Protein AF-A0A7W0FF12-F1 (afdb_monomer)

Mean predicted aligned error: 11.41 Å

Nearest PDB structures (foldseek)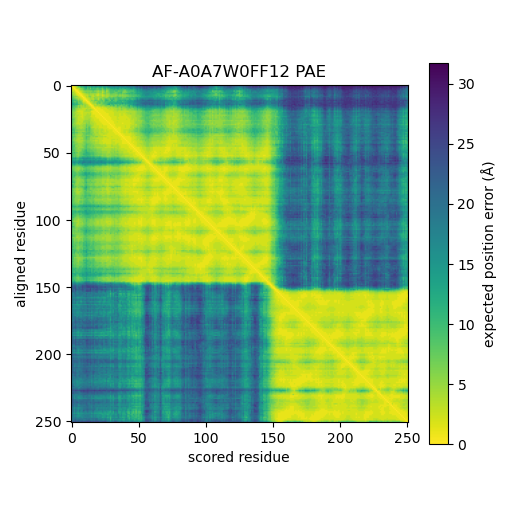:
  3h6j-assembly1_A  TM=3.802E-01  e=8.372E-07  Pseudomonas aeruginosa
  2w38-assembly1_A  TM=3.914E-01  e=4.439E-06  Pseudomonas aeruginosa PAO1
  8kec-assembly1_A  TM=3.614E-01  e=5.100E-04  unclassified Caudoviricetes
  5ta0-assembly2_B  TM=1.769E-01  e=2.799E-01  Bacteroides uniformis
  5ta0-assembly3_A  TM=1.705E-01  e=3.107E-01  Bacteroides uniformis

Structure (mmCIF, N/CA/C/O backbone):
data_AF-A0A7W0FF12-F1
#
_entry.id   AF-A0A7W0FF12-F1
#
loop_
_atom_site.group_PDB
_atom_site.id
_atom_site.type_symbol
_atom_site.label_atom_id
_atom_site.label_alt_id
_atom_site.label_comp_id
_atom_site.label_asym_id
_atom_site.label_entity_id
_atom_site.label_seq_id
_atom_site.pdbx_PDB_ins_code
_atom_site.Cartn_x
_atom_site.Cartn_y
_atom_site.Cartn_z
_atom_site.occupancy
_atom_site.B_iso_or_equiv
_atom_site.auth_seq_id
_atom_site.auth_comp_id
_atom_site.auth_asym_id
_atom_site.auth_atom_id
_atom_site.pdbx_PDB_model_num
ATOM 1 N N . MET A 1 1 ? -26.002 4.339 35.895 1.00 50.22 1 MET A N 1
ATOM 2 C CA . MET A 1 1 ? -25.110 3.369 36.565 1.00 50.22 1 MET A CA 1
ATOM 3 C C . MET A 1 1 ? -24.216 2.755 35.507 1.00 50.22 1 MET A C 1
ATOM 5 O O . MET A 1 1 ? -24.736 2.121 34.600 1.00 50.22 1 MET A O 1
ATOM 9 N N . THR A 1 2 ? -22.909 3.000 35.563 1.00 56.25 2 THR A N 1
ATOM 10 C CA . THR A 1 2 ? -21.948 2.338 34.671 1.00 56.25 2 THR A CA 1
ATOM 11 C C . THR A 1 2 ? -21.834 0.883 35.107 1.00 56.25 2 THR A C 1
ATOM 13 O O . THR A 1 2 ? -21.575 0.627 36.282 1.00 56.25 2 THR A O 1
ATOM 16 N N . TYR A 1 3 ? -22.069 -0.065 34.201 1.00 64.19 3 TYR A N 1
ATOM 17 C CA . TYR A 1 3 ? -21.855 -1.479 34.501 1.00 64.19 3 TYR A CA 1
ATOM 18 C C . TYR A 1 3 ? -20.372 -1.690 34.868 1.00 64.19 3 TYR A C 1
ATOM 20 O O . TYR A 1 3 ? -19.506 -1.187 34.144 1.00 64.19 3 TYR A O 1
ATOM 28 N N . PRO A 1 4 ? -20.051 -2.357 35.990 1.00 75.44 4 PRO A N 1
ATOM 29 C CA . PRO A 1 4 ? -18.667 -2.537 36.407 1.00 75.44 4 PRO A CA 1
ATOM 30 C C . PRO A 1 4 ? -17.906 -3.407 35.400 1.00 75.44 4 PRO A C 1
ATOM 32 O O . PRO A 1 4 ? -18.451 -4.353 34.832 1.00 75.44 4 PRO A O 1
ATOM 35 N N . LEU A 1 5 ? -16.626 -3.096 35.183 1.00 79.06 5 LEU A N 1
ATOM 36 C CA . LEU A 1 5 ? -15.755 -3.960 34.389 1.00 79.06 5 LEU A CA 1
ATOM 37 C C . LEU A 1 5 ? -15.647 -5.337 35.054 1.00 79.06 5 LEU A C 1
ATOM 39 O O . LEU A 1 5 ? -15.570 -5.436 36.278 1.00 79.06 5 LEU A O 1
ATOM 43 N N . SER A 1 6 ? -15.605 -6.391 34.236 1.00 78.69 6 SER A N 1
ATOM 44 C CA . SER A 1 6 ? -15.375 -7.752 34.726 1.00 78.69 6 SER A CA 1
ATOM 45 C C . SER A 1 6 ? -14.057 -7.823 35.509 1.00 78.69 6 SER A C 1
ATOM 47 O O . SER A 1 6 ? -12.993 -7.413 35.027 1.00 78.69 6 SER A O 1
ATOM 49 N N . SER A 1 7 ? -14.128 -8.369 36.720 1.00 81.94 7 SER A N 1
ATOM 50 C CA . SER A 1 7 ? -12.995 -8.670 37.593 1.00 81.94 7 SER A CA 1
ATOM 51 C C . SER A 1 7 ? -12.937 -10.172 37.877 1.00 81.94 7 SER A C 1
ATOM 53 O O . SER A 1 7 ? -13.844 -10.924 37.521 1.00 81.94 7 SER A O 1
ATOM 55 N N . GLN A 1 8 ? -11.815 -10.635 38.428 1.00 84.38 8 GLN A N 1
ATOM 56 C CA . GLN A 1 8 ? -11.687 -12.030 38.834 1.00 84.38 8 GLN A CA 1
ATOM 57 C C . GLN A 1 8 ? -12.647 -12.309 39.996 1.00 84.38 8 GLN A C 1
ATOM 59 O O . GLN A 1 8 ? -12.678 -11.552 40.967 1.00 84.38 8 GLN A O 1
ATOM 64 N N . VAL A 1 9 ? -13.419 -13.389 39.889 1.00 85.81 9 VAL A N 1
ATOM 65 C CA . VAL A 1 9 ? -14.332 -13.844 40.949 1.00 85.81 9 VAL A CA 1
ATOM 66 C C . VAL A 1 9 ? -13.524 -14.645 41.967 1.00 85.81 9 VAL A C 1
ATOM 68 O O . VAL A 1 9 ? -12.687 -15.467 41.579 1.00 85.81 9 VAL A O 1
ATOM 71 N N . THR A 1 10 ? -13.749 -14.398 43.257 1.00 84.56 10 THR A N 1
ATOM 72 C CA . THR A 1 10 ? -13.085 -15.107 44.362 1.00 84.56 10 THR A CA 1
ATOM 73 C C . THR A 1 10 ? -13.933 -16.266 44.883 1.00 84.56 10 THR A C 1
ATOM 75 O O . THR A 1 10 ? -15.157 -16.288 44.737 1.00 84.56 10 THR A O 1
ATOM 78 N N . ALA A 1 11 ? -13.280 -17.253 45.505 1.00 76.44 11 ALA A N 1
ATOM 79 C CA . ALA A 1 11 ? -13.967 -18.383 46.124 1.00 76.44 11 ALA A CA 1
ATOM 80 C C . ALA A 1 11 ? -14.958 -17.907 47.206 1.00 76.44 11 ALA A C 1
ATOM 82 O O . ALA A 1 11 ? -14.645 -17.015 47.993 1.00 76.44 11 ALA A O 1
ATOM 83 N N . GLY A 1 12 ? -16.155 -18.502 47.234 1.00 75.31 12 GLY A N 1
ATOM 84 C CA . GLY A 1 12 ? -17.236 -18.133 48.159 1.00 75.31 12 GLY A CA 1
ATOM 85 C C . GLY A 1 12 ? -18.249 -17.124 47.604 1.00 75.31 12 GLY A C 1
ATOM 86 O O . GLY A 1 12 ? -19.271 -16.880 48.240 1.00 75.31 12 GLY A O 1
ATOM 87 N N . GLN A 1 13 ? -18.015 -16.566 46.413 1.00 78.06 13 GLN A N 1
ATOM 88 C CA . GLN A 1 13 ? -19.043 -15.831 45.674 1.00 78.06 13 GLN A CA 1
ATOM 89 C C . GLN A 1 13 ? -20.061 -16.812 45.050 1.00 78.06 13 GLN A C 1
ATOM 91 O O . GLN A 1 13 ? -19.703 -17.952 44.758 1.00 78.06 13 GLN A O 1
ATOM 96 N N . PRO A 1 14 ? -21.329 -16.403 44.832 1.00 74.81 14 PRO A N 1
ATOM 97 C CA . PRO A 1 14 ? -22.375 -17.290 44.302 1.00 74.81 14 PRO A CA 1
ATOM 98 C C . PRO A 1 14 ? -22.078 -17.803 42.884 1.00 74.81 14 PRO A C 1
ATOM 100 O O . PRO A 1 14 ? -22.621 -18.821 42.460 1.00 74.81 14 PRO A O 1
ATOM 103 N N . THR A 1 15 ? -21.205 -17.115 42.151 1.00 76.88 15 THR A N 1
ATOM 104 C CA . THR A 1 15 ? -20.693 -17.550 40.852 1.00 76.88 15 THR A CA 1
ATOM 105 C C . THR A 1 15 ? -19.578 -18.577 41.046 1.00 76.88 15 THR A C 1
ATOM 107 O O . THR A 1 15 ? -18.643 -18.330 41.806 1.00 76.88 15 THR A O 1
ATOM 110 N N . ALA A 1 16 ? -19.617 -19.689 40.304 1.00 84.00 16 ALA A N 1
ATOM 111 C CA . ALA A 1 16 ? -18.524 -20.661 40.264 1.00 84.00 16 ALA A CA 1
ATOM 112 C C . ALA A 1 16 ? -17.231 -19.993 39.756 1.00 84.00 16 ALA A C 1
ATOM 114 O O . ALA A 1 16 ? -17.041 -19.805 38.552 1.00 84.00 16 ALA A O 1
ATOM 115 N N . ALA A 1 17 ? -16.371 -19.595 40.696 1.00 82.56 17 ALA A N 1
ATOM 116 C CA . ALA A 1 17 ? -15.237 -18.709 40.451 1.00 82.56 17 ALA A CA 1
ATOM 117 C C . ALA A 1 17 ? -14.273 -19.254 39.389 1.00 82.56 17 ALA A C 1
ATOM 119 O O . ALA A 1 17 ? -13.882 -18.522 38.483 1.00 82.56 17 ALA A O 1
ATOM 120 N N . GLU A 1 18 ? -13.934 -20.543 39.456 1.00 83.38 18 GLU A N 1
ATOM 121 C CA . GLU A 1 18 ? -13.038 -21.185 38.487 1.00 83.38 18 GLU A CA 1
ATOM 122 C C . GLU A 1 18 ? -13.636 -21.209 37.081 1.00 83.38 18 GLU A C 1
ATOM 124 O O . GLU A 1 18 ? -12.993 -20.756 36.139 1.00 83.38 18 GLU A O 1
ATOM 129 N N . HIS A 1 19 ? -14.891 -21.645 36.938 1.00 85.31 19 HIS A N 1
ATOM 130 C CA . HIS A 1 19 ? -15.558 -21.696 35.635 1.00 85.31 19 HIS A CA 1
ATOM 131 C C . HIS A 1 19 ? -15.652 -20.308 34.994 1.00 85.31 19 HIS A C 1
ATOM 133 O O . HIS A 1 19 ? -15.346 -20.149 33.815 1.00 85.31 19 HIS A O 1
ATOM 139 N N . TYR A 1 20 ? -16.026 -19.287 35.771 1.00 88.88 20 TYR A N 1
ATOM 140 C CA . TYR A 1 20 ? -16.105 -17.916 35.269 1.00 88.88 20 TYR A CA 1
ATOM 141 C C . TYR A 1 20 ? -14.737 -17.380 34.832 1.00 88.88 20 TYR A C 1
ATOM 143 O O . TYR A 1 20 ? -14.604 -16.802 33.751 1.00 88.88 20 TYR A O 1
ATOM 151 N N . ASN A 1 21 ? -13.709 -17.575 35.660 1.00 88.44 21 ASN A N 1
ATOM 152 C CA . ASN A 1 21 ? -12.372 -17.070 35.369 1.00 88.44 21 ASN A CA 1
ATOM 153 C C . ASN A 1 21 ? -11.731 -17.804 34.179 1.00 88.44 21 ASN A C 1
ATOM 155 O O . ASN A 1 21 ? -11.063 -17.153 33.377 1.00 88.44 21 ASN A O 1
ATOM 159 N N . ASN A 1 22 ? -11.979 -19.108 34.017 1.00 89.00 22 ASN A N 1
ATOM 160 C CA . ASN A 1 22 ? -11.526 -19.877 32.856 1.00 89.00 22 ASN A CA 1
ATOM 161 C C . ASN A 1 22 ? -12.208 -19.388 31.574 1.00 89.00 22 ASN A C 1
ATOM 163 O O . ASN A 1 22 ? -11.514 -19.011 30.638 1.00 89.00 22 ASN A O 1
ATOM 167 N N . LEU A 1 23 ? -13.538 -19.232 31.574 1.00 89.50 23 LEU A N 1
ATOM 168 C CA . LEU A 1 23 ? -14.268 -18.676 30.424 1.00 89.50 23 LEU A CA 1
ATOM 169 C C . LEU A 1 23 ? -13.760 -17.283 30.025 1.00 89.50 23 LEU A C 1
ATOM 171 O O . LEU A 1 23 ? -13.645 -16.970 28.840 1.00 89.50 23 LEU A O 1
ATOM 175 N N . ARG A 1 24 ? -13.426 -16.434 31.005 1.00 89.50 24 ARG A N 1
ATOM 176 C CA . ARG A 1 24 ? -12.841 -15.115 30.739 1.00 89.50 24 ARG A CA 1
ATOM 177 C C . ARG A 1 24 ? -11.464 -15.220 30.077 1.00 89.50 24 ARG A C 1
ATOM 179 O O . ARG A 1 24 ? -11.181 -14.446 29.166 1.00 89.50 24 ARG A O 1
ATOM 186 N N . LYS A 1 25 ? -10.609 -16.135 30.539 1.00 88.50 25 LYS A N 1
ATOM 187 C CA . LYS A 1 25 ? -9.279 -16.371 29.954 1.00 88.50 25 LYS A CA 1
ATOM 188 C C . LYS A 1 25 ? -9.393 -16.936 28.542 1.00 88.50 25 LYS A C 1
ATOM 190 O O . LYS A 1 25 ? -8.756 -16.410 27.633 1.00 88.50 25 LYS A O 1
ATOM 195 N N . ASP A 1 26 ? -10.275 -17.908 28.343 1.00 91.12 26 ASP A N 1
ATOM 196 C CA . ASP A 1 26 ? -10.533 -18.518 27.041 1.00 91.12 26 ASP A CA 1
ATOM 197 C C . ASP A 1 26 ? -11.033 -17.482 26.031 1.00 91.12 26 ASP A C 1
ATOM 199 O O . ASP A 1 26 ? -10.576 -17.462 24.893 1.00 91.12 26 ASP A O 1
ATOM 203 N N . ALA A 1 27 ? -11.899 -16.552 26.446 1.00 90.56 27 ALA A N 1
ATOM 204 C CA . ALA A 1 27 ? -12.362 -15.468 25.580 1.00 90.56 27 ALA A CA 1
ATOM 205 C C . ALA A 1 27 ? -11.233 -14.512 25.146 1.00 90.56 27 ALA A C 1
ATOM 207 O O . ALA A 1 27 ? -11.269 -13.973 24.040 1.00 90.56 27 ALA A O 1
ATOM 208 N N . LEU A 1 28 ? -10.228 -14.289 25.999 1.00 91.12 28 LEU A N 1
ATOM 209 C CA . LEU A 1 28 ? -9.093 -13.413 25.694 1.00 91.12 28 LEU A CA 1
ATOM 210 C C . LEU A 1 28 ? -8.007 -14.107 24.868 1.00 91.12 28 LEU A C 1
ATOM 212 O O . LEU A 1 28 ? -7.314 -13.422 24.120 1.00 91.12 28 LEU A O 1
ATOM 216 N N . ASN A 1 29 ? -7.869 -15.427 24.993 1.00 93.06 29 ASN A N 1
ATOM 217 C CA . ASN A 1 29 ? -6.809 -16.220 24.363 1.00 93.06 29 ASN A CA 1
ATOM 218 C C . ASN A 1 29 ? -7.338 -17.217 23.320 1.00 93.06 29 ASN A C 1
ATOM 220 O O . ASN A 1 29 ? -6.615 -18.113 22.896 1.00 93.06 29 ASN A O 1
ATOM 224 N N . LEU A 1 30 ? -8.603 -17.079 22.911 1.00 92.25 30 LEU A N 1
ATOM 225 C CA . LEU A 1 30 ? -9.275 -17.950 21.939 1.00 92.25 30 LEU A CA 1
ATOM 226 C C . LEU A 1 30 ? -9.207 -19.446 22.319 1.00 92.25 30 LEU A C 1
ATOM 228 O O . LEU A 1 30 ? -8.984 -20.307 21.471 1.00 92.25 30 LEU A O 1
ATOM 232 N N . GLY A 1 31 ? -9.392 -19.742 23.609 1.00 91.75 31 GLY A N 1
ATOM 233 C CA . GLY A 1 31 ? -9.392 -21.100 24.168 1.00 91.75 31 GLY A CA 1
ATOM 234 C C . GLY A 1 31 ? -8.013 -21.753 24.305 1.00 91.75 31 GLY A C 1
ATOM 235 O O . GLY A 1 31 ? -7.942 -22.953 24.554 1.00 91.75 31 GLY A O 1
ATOM 236 N N . GLN A 1 32 ? -6.927 -20.996 24.119 1.00 94.44 32 GLN A N 1
ATOM 237 C CA . GLN A 1 32 ? -5.555 -21.478 24.300 1.00 94.44 32 GLN A CA 1
ATOM 238 C C . GLN A 1 32 ? -4.974 -21.072 25.660 1.00 94.44 32 GLN A C 1
ATOM 240 O O . GLN A 1 32 ? -5.439 -20.127 26.305 1.00 94.44 32 GLN A O 1
ATOM 245 N N . ALA A 1 33 ? -3.918 -21.774 26.079 1.00 90.12 33 ALA A N 1
ATOM 246 C CA . ALA A 1 33 ? -3.165 -21.437 27.281 1.00 90.12 33 ALA A CA 1
ATOM 247 C C . ALA A 1 33 ? -2.499 -20.052 27.166 1.00 90.12 33 ALA A C 1
ATOM 249 O O . ALA A 1 33 ? -2.034 -19.654 26.100 1.00 90.12 33 ALA A O 1
ATOM 250 N N . GLU A 1 34 ? -2.393 -19.328 28.287 1.00 88.00 34 GLU A N 1
ATOM 251 C CA . GLU A 1 34 ? -1.770 -17.990 28.340 1.00 88.00 34 GLU A CA 1
ATOM 252 C C . GLU A 1 34 ? -0.285 -17.992 27.930 1.00 88.00 34 GLU A C 1
ATOM 254 O O . GLU A 1 34 ? 0.228 -16.964 27.497 1.00 88.00 34 GLU A O 1
ATOM 259 N N . SER A 1 35 ? 0.411 -19.128 28.056 1.00 92.31 35 SER A N 1
ATOM 260 C CA . SER A 1 35 ? 1.798 -19.290 27.598 1.00 92.31 35 SER A CA 1
ATOM 261 C C . SER A 1 35 ? 1.929 -19.402 26.080 1.00 92.31 35 SER A C 1
ATOM 263 O O . SER A 1 35 ? 2.998 -19.116 25.543 1.00 92.31 35 SER A O 1
ATOM 265 N N . ASP A 1 36 ? 0.853 -19.798 25.400 1.00 94.06 36 ASP A N 1
ATOM 266 C CA . ASP A 1 36 ? 0.885 -20.239 24.003 1.00 94.06 36 ASP A CA 1
ATOM 267 C C . ASP A 1 36 ? 0.139 -19.265 23.077 1.00 94.06 36 ASP A C 1
ATOM 269 O O . ASP A 1 36 ? 0.204 -19.385 21.853 1.00 94.06 36 ASP A O 1
ATOM 273 N N . ALA A 1 37 ? -0.556 -18.275 23.647 1.00 92.25 37 ALA A N 1
ATOM 274 C CA . ALA A 1 37 ? -1.326 -17.287 22.909 1.00 92.25 37 ALA A CA 1
ATOM 275 C C . ALA A 1 37 ? -1.097 -15.864 23.425 1.00 92.25 37 ALA A C 1
ATOM 277 O O . ALA A 1 37 ? -1.096 -15.582 24.622 1.00 92.25 37 ALA A O 1
ATOM 278 N N . VAL A 1 38 ? -0.972 -14.927 22.484 1.00 91.56 38 VAL A N 1
ATOM 279 C CA . VAL A 1 38 ? -1.106 -13.503 22.792 1.00 91.56 38 VAL A CA 1
ATOM 280 C C . VAL A 1 38 ? -2.579 -13.178 23.009 1.00 91.56 38 VAL A C 1
ATOM 282 O O . VAL A 1 38 ? -3.441 -13.655 22.271 1.00 91.56 38 VAL A O 1
ATOM 285 N N . ASN A 1 39 ? -2.877 -12.322 23.985 1.00 89.56 39 ASN A N 1
ATOM 286 C CA . ASN A 1 39 ? -4.262 -11.927 24.201 1.00 89.56 39 ASN A CA 1
ATOM 287 C C . ASN A 1 39 ? -4.818 -11.141 22.993 1.00 89.56 39 ASN A C 1
ATOM 289 O O . ASN A 1 39 ? -4.102 -10.431 22.276 1.00 89.56 39 ASN A O 1
ATOM 293 N N . LEU A 1 40 ? -6.130 -11.237 22.795 1.00 90.06 40 LEU A N 1
ATOM 294 C CA . LEU A 1 40 ? -6.835 -10.665 21.650 1.00 90.06 40 LEU A CA 1
ATOM 295 C C . LEU A 1 40 ? -6.650 -9.140 21.540 1.00 90.06 40 LEU A C 1
ATOM 297 O O . LEU A 1 40 ? -6.543 -8.588 20.445 1.00 90.06 40 LEU A O 1
ATOM 301 N N . GLY A 1 41 ? -6.558 -8.451 22.681 1.00 88.38 41 GLY A N 1
ATOM 302 C CA . GLY A 1 41 ? -6.309 -7.010 22.737 1.00 88.38 41 GLY A CA 1
ATOM 303 C C . GLY A 1 41 ? -4.922 -6.618 22.217 1.00 88.38 41 GLY A C 1
ATOM 304 O O . GLY A 1 41 ? -4.790 -5.601 21.538 1.00 88.38 41 GLY A O 1
ATOM 305 N N . MET A 1 42 ? -3.899 -7.428 22.492 1.00 88.69 42 MET A N 1
ATOM 306 C CA . MET A 1 42 ? -2.542 -7.251 21.975 1.00 88.69 42 MET A CA 1
ATOM 307 C C . MET A 1 42 ? -2.479 -7.563 20.486 1.00 88.69 42 MET A C 1
ATOM 309 O O . MET A 1 42 ? -1.892 -6.778 19.741 1.00 88.69 42 MET A O 1
ATOM 313 N N . PHE A 1 43 ? -3.135 -8.638 20.043 1.00 90.25 43 PHE A N 1
ATOM 314 C CA . PHE A 1 43 ? -3.230 -8.985 18.626 1.00 90.25 43 PHE A CA 1
ATOM 315 C C . PHE A 1 43 ? -3.872 -7.853 17.809 1.00 90.25 43 PHE A C 1
ATOM 317 O O . PHE A 1 43 ? -3.290 -7.355 16.845 1.00 90.25 43 PHE A O 1
ATOM 324 N N . PHE A 1 44 ? -5.031 -7.352 18.246 1.00 91.38 44 PHE A N 1
ATOM 325 C CA . PHE A 1 44 ? -5.717 -6.265 17.550 1.00 91.38 44 PHE A CA 1
ATOM 326 C C . PHE A 1 44 ? -5.164 -4.870 17.855 1.00 91.38 44 PHE A C 1
ATOM 328 O O . PHE A 1 44 ? -5.630 -3.907 17.251 1.00 91.38 44 PHE A O 1
ATOM 335 N N . LYS A 1 45 ? -4.154 -4.713 18.726 1.00 88.19 45 LYS A N 1
ATOM 336 C CA . LYS A 1 45 ? -3.628 -3.400 19.156 1.00 88.19 45 LYS A CA 1
ATOM 337 C C . LYS A 1 45 ? -3.295 -2.477 17.985 1.00 88.19 45 LYS A C 1
ATOM 339 O O . LYS A 1 45 ? -3.481 -1.264 18.078 1.00 88.19 45 LYS A O 1
ATOM 344 N N . ARG A 1 46 ? -2.789 -3.052 16.891 1.00 88.75 46 ARG A N 1
ATOM 345 C CA . ARG A 1 46 ? -2.430 -2.333 15.664 1.00 88.75 46 ARG A CA 1
ATOM 346 C C . ARG A 1 46 ? -3.362 -2.612 14.487 1.00 88.75 46 ARG A C 1
ATOM 348 O O . ARG A 1 46 ? -3.082 -2.120 13.398 1.00 88.75 46 ARG A O 1
ATOM 355 N N . PHE A 1 47 ? -4.488 -3.289 14.695 1.00 92.62 47 PHE A N 1
ATOM 356 C CA . PHE A 1 47 ? -5.441 -3.565 13.626 1.00 92.62 47 PHE A CA 1
ATOM 357 C C . PHE A 1 47 ? -5.910 -2.273 12.954 1.00 92.62 47 PHE A C 1
ATOM 359 O O . PHE A 1 47 ? -6.199 -1.268 13.617 1.00 92.62 47 PHE A O 1
ATOM 366 N N . SER A 1 48 ? -5.943 -2.313 11.630 1.00 93.69 48 SER A N 1
ATOM 367 C CA . SER A 1 48 ? -6.489 -1.275 10.773 1.00 93.69 48 SER A CA 1
ATOM 368 C C . SER A 1 48 ? -6.909 -1.893 9.452 1.00 93.69 48 SER A C 1
ATOM 370 O O . SER A 1 48 ? -6.245 -2.798 8.953 1.00 93.69 48 SER A O 1
ATOM 372 N N . ASN A 1 49 ? -7.981 -1.374 8.878 1.00 92.69 49 ASN A N 1
ATOM 373 C CA . ASN A 1 49 ? -8.487 -1.760 7.576 1.00 92.69 49 ASN A CA 1
ATOM 374 C C . ASN A 1 49 ? -9.129 -0.538 6.903 1.00 92.69 49 ASN A C 1
ATOM 376 O O . ASN A 1 49 ? -9.693 0.316 7.584 1.00 92.69 49 ASN A O 1
ATOM 380 N N . GLY A 1 50 ? -9.003 -0.412 5.583 1.00 91.00 50 GLY A N 1
ATOM 381 C CA . GLY A 1 50 ? -9.605 0.698 4.831 1.00 91.00 50 GLY A CA 1
ATOM 382 C C . GLY A 1 50 ? -9.058 2.101 5.149 1.00 91.00 50 GLY A C 1
ATOM 383 O O . GLY A 1 50 ? -9.627 3.087 4.691 1.00 91.00 50 GLY A O 1
ATOM 384 N N . ILE A 1 51 ? -7.963 2.234 5.913 1.00 93.25 51 ILE A N 1
ATOM 385 C CA . ILE A 1 51 ? -7.382 3.540 6.270 1.00 93.25 51 ILE A CA 1
ATOM 386 C C . ILE A 1 51 ? -6.437 4.030 5.176 1.00 93.25 51 ILE A C 1
ATOM 388 O O . ILE A 1 51 ? -5.311 3.550 5.072 1.00 93.25 51 ILE A O 1
ATOM 392 N N . LYS A 1 52 ? -6.866 5.043 4.422 1.00 92.00 52 LYS A N 1
ATOM 393 C CA . LYS A 1 52 ? -6.055 5.779 3.439 1.00 92.00 52 LYS A CA 1
ATOM 394 C C . LYS A 1 52 ? -6.004 7.260 3.796 1.00 92.00 52 LYS A C 1
ATOM 396 O O . LYS A 1 52 ? -6.851 7.734 4.543 1.00 92.00 52 LYS A O 1
ATOM 401 N N . LEU A 1 53 ? -5.027 7.984 3.254 1.00 92.50 53 LEU A N 1
ATOM 402 C CA . LEU A 1 53 ? -4.987 9.443 3.314 1.00 92.50 53 LEU A CA 1
ATOM 403 C C . LEU A 1 53 ? -5.028 9.999 1.898 1.00 92.50 53 LEU A C 1
ATOM 405 O O . LEU A 1 53 ? -4.207 9.630 1.063 1.00 92.50 53 LEU A O 1
ATOM 409 N N . GLU A 1 54 ? -5.979 10.889 1.658 1.00 89.88 54 GLU A N 1
ATOM 410 C CA . GLU A 1 54 ? -6.144 11.611 0.407 1.00 89.88 54 GLU A CA 1
ATOM 411 C C . GLU A 1 54 ? -5.930 13.104 0.628 1.00 89.88 54 GLU A C 1
ATOM 413 O O . GLU A 1 54 ? -6.340 13.680 1.642 1.00 89.88 54 GLU A O 1
ATOM 418 N N . TYR A 1 55 ? -5.292 13.724 -0.359 1.00 85.69 55 TYR A N 1
ATOM 419 C CA . TYR A 1 55 ? -5.221 15.167 -0.493 1.00 85.69 55 TYR A CA 1
ATOM 420 C C . TYR A 1 55 ? -6.467 15.676 -1.220 1.00 85.69 55 TYR A C 1
ATOM 422 O O . TYR A 1 55 ? -6.837 15.157 -2.273 1.00 85.69 55 TYR A O 1
ATOM 430 N N . LEU A 1 56 ? -7.087 16.719 -0.677 1.00 82.81 56 LEU A N 1
ATOM 431 C CA . LEU A 1 56 ? -8.239 17.395 -1.264 1.00 82.81 56 LEU A CA 1
ATOM 432 C C . LEU A 1 56 ? -7.898 18.845 -1.642 1.00 82.81 56 LEU A C 1
ATOM 434 O O . LEU A 1 56 ? -6.971 19.431 -1.070 1.00 82.81 56 LEU A O 1
ATOM 438 N N . PRO A 1 57 ? -8.692 19.471 -2.538 1.00 77.69 57 PRO A N 1
ATOM 439 C CA . PRO A 1 57 ? -8.618 20.908 -2.790 1.00 77.69 57 PRO A CA 1
ATOM 440 C C . PRO A 1 57 ? -8.646 21.733 -1.494 1.00 77.69 57 PRO A C 1
ATOM 442 O O . PRO A 1 57 ? -9.229 21.320 -0.489 1.00 77.69 57 PRO A O 1
ATOM 445 N N . ASN A 1 58 ? -8.041 22.923 -1.532 1.00 81.25 58 ASN A N 1
ATOM 446 C CA . ASN A 1 58 ? -7.908 23.833 -0.384 1.00 81.25 58 ASN A CA 1
ATOM 447 C C . ASN A 1 58 ? -7.066 23.269 0.778 1.00 81.25 58 ASN A C 1
ATOM 449 O O . ASN A 1 58 ? -7.335 23.566 1.940 1.00 81.25 58 ASN A O 1
ATOM 453 N N . HIS A 1 59 ? -6.039 22.470 0.467 1.00 82.50 59 HIS A N 1
ATOM 454 C CA . HIS A 1 59 ? -5.039 21.990 1.432 1.00 82.50 59 HIS A CA 1
ATOM 455 C C . HIS A 1 59 ? -5.601 21.115 2.549 1.00 82.50 59 HIS A C 1
ATOM 457 O O . HIS A 1 59 ? -5.213 21.220 3.713 1.00 82.50 59 HIS A O 1
ATOM 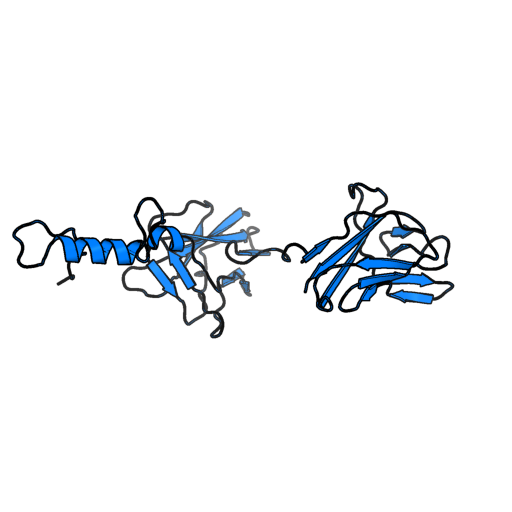463 N N . ARG A 1 60 ? -6.530 20.233 2.187 1.00 88.12 60 ARG A N 1
ATOM 464 C CA . ARG A 1 60 ? -7.211 19.371 3.144 1.00 88.12 60 ARG A CA 1
ATOM 465 C C . ARG A 1 60 ? -6.728 17.930 3.060 1.00 88.12 60 ARG A C 1
ATOM 467 O O . ARG A 1 60 ? -6.372 17.444 1.991 1.00 88.12 60 ARG A O 1
ATOM 474 N N . VAL A 1 61 ? -6.763 17.252 4.203 1.00 94.31 61 VAL A N 1
ATOM 475 C CA . VAL A 1 61 ? -6.493 15.815 4.329 1.00 94.31 61 VAL A CA 1
ATOM 476 C C . VAL A 1 61 ? -7.792 15.102 4.676 1.00 94.31 61 VAL A C 1
ATOM 478 O O . VAL A 1 61 ? -8.552 15.577 5.524 1.00 94.31 61 VAL A O 1
ATOM 481 N N . ARG A 1 62 ? -8.036 13.963 4.030 1.00 95.00 62 ARG A N 1
ATOM 482 C CA . ARG A 1 62 ? -9.207 13.112 4.253 1.00 95.00 62 ARG A CA 1
ATOM 483 C C . ARG A 1 62 ? -8.802 11.653 4.404 1.00 95.00 62 ARG A C 1
ATOM 485 O O . ARG A 1 62 ? -7.929 11.176 3.686 1.00 95.00 62 ARG A O 1
ATOM 492 N N . VAL A 1 63 ? -9.498 10.938 5.281 1.00 96.75 63 VAL A N 1
ATOM 493 C CA . VAL A 1 63 ? -9.647 9.484 5.192 1.00 96.75 63 VAL A CA 1
ATOM 494 C C . VAL A 1 63 ? -10.949 9.199 4.434 1.00 96.75 63 VAL A C 1
ATOM 496 O O . VAL A 1 63 ? -12.025 9.525 4.950 1.00 96.75 63 VAL A O 1
ATOM 499 N N . PRO A 1 64 ? -10.886 8.666 3.201 1.00 95.12 64 PRO A N 1
ATOM 500 C CA . PRO A 1 64 ? -12.075 8.420 2.395 1.00 95.12 64 PRO A CA 1
ATOM 501 C C . PRO A 1 64 ? -12.870 7.230 2.938 1.00 95.12 64 PRO A C 1
ATOM 503 O O . PRO A 1 64 ? -12.293 6.242 3.389 1.00 95.12 64 PRO A O 1
ATOM 506 N N . HIS A 1 65 ? -14.195 7.298 2.848 1.00 95.00 65 HIS A N 1
ATOM 507 C CA . HIS A 1 65 ? -15.081 6.182 3.155 1.00 95.00 65 HIS A CA 1
ATOM 508 C C . HIS A 1 65 ? -15.384 5.342 1.910 1.00 95.00 65 HIS A C 1
ATOM 510 O O . HIS A 1 65 ? -15.621 5.866 0.823 1.00 95.00 65 HIS A O 1
ATOM 516 N N . SER A 1 66 ? -15.431 4.024 2.102 1.00 92.31 66 SER A N 1
ATOM 517 C CA . SER A 1 66 ? -15.918 3.048 1.130 1.00 92.31 66 SER A CA 1
ATOM 518 C C . SER A 1 66 ? -16.801 2.037 1.847 1.00 92.31 66 SER A C 1
ATOM 520 O O . SER A 1 66 ? -16.377 1.450 2.838 1.00 92.31 66 SER A O 1
ATOM 522 N N . SER A 1 67 ? -17.996 1.771 1.323 1.00 90.62 67 SER A N 1
ATOM 523 C CA . SER A 1 67 ? -18.907 0.775 1.900 1.00 90.62 67 SER A CA 1
ATOM 524 C C . SER A 1 67 ? -18.364 -0.655 1.806 1.00 90.62 67 SER A C 1
ATOM 526 O O . SER A 1 67 ? -18.672 -1.485 2.656 1.00 90.62 67 SER A O 1
ATOM 528 N N . MET A 1 68 ? -17.518 -0.944 0.810 1.00 90.44 68 MET A N 1
ATOM 529 C CA . MET A 1 68 ? -16.855 -2.248 0.665 1.00 90.44 68 MET A CA 1
ATOM 530 C C . MET A 1 68 ? -15.661 -2.412 1.608 1.00 90.44 68 MET A C 1
ATOM 532 O O . MET A 1 68 ? -15.262 -3.533 1.909 1.00 90.44 68 MET A O 1
ATOM 536 N N . ASN A 1 69 ? -15.053 -1.303 2.037 1.00 89.56 69 ASN A N 1
ATOM 537 C CA . ASN A 1 69 ? -13.897 -1.323 2.924 1.00 89.56 69 ASN A CA 1
ATOM 538 C C . ASN A 1 69 ? -13.895 -0.091 3.848 1.00 89.56 69 ASN A C 1
ATOM 540 O O . ASN A 1 69 ? -13.129 0.850 3.609 1.00 89.56 69 ASN A O 1
ATOM 544 N N . PRO A 1 70 ? -14.783 -0.053 4.859 1.00 94.62 70 PRO A N 1
ATOM 545 C CA . PRO A 1 70 ? -14.951 1.120 5.705 1.00 94.62 70 PRO A CA 1
ATOM 546 C C . PRO A 1 70 ? -13.697 1.373 6.560 1.00 94.62 70 PRO A C 1
ATOM 548 O O . PRO A 1 70 ? -13.137 0.420 7.116 1.00 94.62 70 PRO A O 1
ATOM 551 N N . PRO A 1 71 ? -13.274 2.643 6.726 1.00 96.19 71 PRO A N 1
ATOM 552 C CA . PRO A 1 71 ? -12.165 3.028 7.593 1.00 96.19 71 PRO A CA 1
ATOM 553 C C . PRO A 1 71 ? -12.346 2.482 9.008 1.00 96.19 71 PRO A C 1
ATOM 555 O O . PRO A 1 71 ? -13.190 2.956 9.764 1.00 96.19 71 PRO A O 1
ATOM 558 N N . THR A 1 72 ? -11.553 1.477 9.363 1.00 96.00 72 THR A N 1
ATOM 559 C CA . THR A 1 72 ? -11.639 0.761 10.636 1.00 96.00 72 THR A CA 1
ATOM 560 C C . THR A 1 72 ? -10.267 0.740 11.282 1.00 96.00 72 THR A C 1
ATOM 562 O O . THR A 1 72 ? -9.283 0.380 10.637 1.00 96.00 72 THR A O 1
ATOM 565 N N . LEU A 1 73 ? -10.167 1.095 12.559 1.00 95.06 73 LEU A N 1
ATOM 566 C CA . LEU A 1 73 ? -8.915 0.961 13.294 1.00 95.06 73 LEU A CA 1
ATOM 567 C C . LEU A 1 73 ? -9.126 0.715 14.783 1.00 95.06 73 LEU A C 1
ATOM 569 O O . LEU A 1 73 ? -10.091 1.176 15.389 1.00 95.06 73 LEU A O 1
ATOM 573 N N . MET A 1 74 ? -8.158 0.027 15.380 1.00 94.50 74 MET A N 1
ATOM 574 C CA . MET A 1 74 ? -8.021 -0.054 16.826 1.00 94.50 74 MET A CA 1
ATOM 575 C C . MET A 1 74 ? -7.206 1.143 17.335 1.00 94.50 74 MET A C 1
ATOM 577 O O . MET A 1 74 ? -6.065 1.354 16.903 1.00 94.50 74 MET A O 1
ATOM 581 N N . ILE A 1 75 ? -7.762 1.900 18.283 1.00 94.00 75 ILE A N 1
ATOM 582 C CA . ILE A 1 75 ? -7.048 2.938 19.042 1.00 94.00 75 ILE A CA 1
ATOM 583 C C . ILE A 1 75 ? -7.056 2.531 20.511 1.00 94.00 75 ILE A C 1
ATOM 585 O O . ILE A 1 75 ? -8.075 2.658 21.179 1.00 94.00 75 ILE A O 1
ATOM 589 N N . ASN A 1 76 ? -5.925 2.033 21.021 1.00 86.94 76 ASN A N 1
ATOM 590 C CA . ASN A 1 76 ? -5.742 1.674 22.436 1.00 86.94 76 ASN A CA 1
ATOM 591 C C . ASN A 1 76 ? -6.866 0.795 23.022 1.00 86.94 76 ASN A C 1
ATOM 593 O O . ASN A 1 76 ? -7.355 1.052 24.119 1.00 86.94 76 ASN A O 1
ATOM 597 N N . GLY A 1 77 ? -7.287 -0.231 22.275 1.00 88.06 77 GLY A N 1
ATOM 598 C CA . GLY A 1 77 ? -8.334 -1.174 22.692 1.00 88.06 77 GLY A CA 1
ATOM 599 C C . GLY A 1 77 ? -9.762 -0.767 22.317 1.00 88.06 77 GLY A C 1
ATOM 600 O O . GLY A 1 77 ? -10.686 -1.537 22.556 1.00 88.06 77 GLY A O 1
ATOM 601 N N . TYR A 1 78 ? -9.949 0.402 21.698 1.00 91.81 78 TYR A N 1
ATOM 602 C CA . TYR A 1 78 ? -11.234 0.837 21.158 1.00 91.81 78 TYR A CA 1
ATOM 603 C C . TYR A 1 78 ? -11.288 0.561 19.659 1.00 91.81 78 TYR A C 1
ATOM 605 O O . TYR A 1 78 ? -10.506 1.127 18.891 1.00 91.81 78 TYR A O 1
ATOM 613 N N . MET A 1 79 ? -12.208 -0.315 19.260 1.00 93.31 79 MET A N 1
ATOM 614 C CA . MET A 1 79 ? -12.500 -0.604 17.861 1.00 93.31 79 MET A CA 1
ATOM 615 C C . MET A 1 79 ? -13.395 0.506 17.315 1.00 93.31 79 MET A C 1
ATOM 617 O O . MET A 1 79 ? -14.520 0.674 17.781 1.00 93.31 79 MET A O 1
ATOM 621 N N . LEU A 1 80 ? -12.875 1.273 16.360 1.00 96.75 80 LEU A N 1
ATOM 622 C CA . LEU A 1 80 ? -13.582 2.388 15.744 1.00 96.75 80 LEU A CA 1
ATOM 623 C C . LEU A 1 80 ? -13.750 2.126 14.256 1.00 96.75 80 LEU A C 1
ATOM 625 O O . LEU A 1 80 ? -12.830 1.633 13.601 1.00 96.75 80 LEU A O 1
ATOM 629 N N . GLN A 1 81 ? -14.907 2.497 13.729 1.00 97.31 81 GLN A N 1
ATOM 630 C CA . GLN A 1 81 ? -15.233 2.404 12.317 1.00 97.31 81 GLN A CA 1
ATOM 631 C C . GLN A 1 81 ? -15.976 3.663 11.885 1.00 97.31 81 GLN A C 1
ATOM 633 O O . GLN A 1 81 ? -16.844 4.154 12.605 1.00 97.31 81 GLN A O 1
ATOM 638 N N . SER A 1 82 ? -15.623 4.187 10.714 1.00 97.00 82 SER A N 1
ATOM 639 C CA . SER A 1 82 ? -16.294 5.346 10.135 1.00 97.00 82 SER A CA 1
ATOM 640 C C . SER A 1 82 ? -17.188 4.956 8.960 1.00 97.00 82 SER A C 1
ATOM 642 O O . SER A 1 82 ? -16.757 4.290 8.015 1.00 97.00 82 SER A O 1
ATOM 644 N N . ASP A 1 83 ? -18.437 5.406 9.014 1.00 96.19 83 ASP A N 1
ATOM 645 C CA . ASP A 1 83 ? -19.473 5.260 7.989 1.00 96.19 83 ASP A CA 1
ATOM 646 C C . ASP A 1 83 ? -19.526 6.452 7.012 1.00 96.19 83 ASP A C 1
ATOM 648 O O . ASP A 1 83 ? -20.339 6.474 6.090 1.00 96.19 83 ASP A O 1
ATOM 652 N N . ALA A 1 84 ? -18.633 7.428 7.182 1.00 96.69 84 ALA A N 1
ATOM 653 C CA . ALA A 1 84 ? -18.504 8.603 6.332 1.00 96.69 84 ALA A CA 1
ATOM 654 C C . ALA A 1 84 ? -17.033 9.012 6.171 1.00 96.69 84 ALA A C 1
ATOM 656 O O . ALA A 1 84 ? -16.136 8.494 6.834 1.00 96.69 84 ALA A O 1
ATOM 657 N N . ASN A 1 85 ? -16.766 9.944 5.254 1.00 97.12 85 ASN A N 1
ATOM 658 C CA . ASN A 1 85 ? -15.426 10.512 5.109 1.00 97.12 85 ASN A CA 1
ATOM 659 C C . ASN A 1 85 ? -14.999 11.191 6.418 1.00 97.12 85 ASN A C 1
ATOM 661 O O . ASN A 1 85 ? -15.743 12.017 6.948 1.00 97.12 85 ASN A O 1
ATOM 665 N N . VAL A 1 86 ? -13.782 10.911 6.890 1.00 97.19 86 VAL A N 1
ATOM 666 C CA . VAL A 1 86 ? -13.217 11.599 8.056 1.00 97.19 86 VAL A CA 1
ATOM 667 C C . VAL A 1 86 ? -12.258 12.667 7.572 1.00 97.19 86 VAL A C 1
ATOM 669 O O . VAL A 1 86 ? -11.221 12.385 6.975 1.00 97.19 86 VAL A O 1
ATOM 672 N N . ASP A 1 87 ? -12.617 13.912 7.832 1.00 96.06 87 ASP A N 1
ATOM 673 C CA . ASP A 1 87 ? -11.887 15.072 7.360 1.00 96.06 87 ASP A CA 1
ATOM 674 C C . ASP A 1 87 ? -11.028 15.673 8.469 1.00 96.06 87 ASP A C 1
ATOM 676 O O . ASP A 1 87 ? -11.482 15.815 9.605 1.00 96.06 87 ASP A O 1
ATOM 680 N N . LEU A 1 88 ? -9.795 16.061 8.135 1.00 95.69 88 LEU A N 1
ATOM 681 C CA . LEU A 1 88 ? -8.977 16.865 9.034 1.00 95.69 88 LEU A CA 1
ATOM 682 C C . LEU A 1 88 ? -9.618 18.254 9.162 1.00 95.69 88 LEU A C 1
ATOM 684 O O . LEU A 1 88 ? -9.819 18.912 8.132 1.00 95.69 88 LEU A O 1
ATOM 688 N N . PRO A 1 89 ? -9.937 18.714 10.389 1.00 94.06 89 PRO A N 1
ATOM 689 C CA . PRO A 1 89 ? -10.443 20.061 10.595 1.00 94.06 89 PRO A CA 1
ATOM 690 C C . PRO A 1 89 ? -9.519 21.123 9.989 1.00 94.06 89 PRO A C 1
ATOM 692 O O . PRO A 1 89 ? -8.290 21.017 10.027 1.00 94.06 89 PRO A O 1
ATOM 695 N N . VAL A 1 90 ? -10.128 22.161 9.415 1.00 89.00 90 VAL A N 1
ATOM 696 C CA . VAL A 1 90 ? -9.402 23.259 8.766 1.00 89.00 90 VAL A CA 1
ATOM 697 C C . VAL A 1 90 ? -8.553 24.007 9.797 1.00 89.00 90 VAL A C 1
ATOM 699 O O . VAL A 1 90 ? -8.975 24.208 10.932 1.00 89.00 90 VAL A O 1
ATOM 702 N N . GLY A 1 91 ? -7.354 24.429 9.393 1.00 88.25 91 GLY A N 1
ATOM 703 C CA . GLY A 1 91 ? -6.453 25.233 10.224 1.00 88.25 91 GLY A CA 1
ATOM 704 C C . GLY A 1 91 ? -5.550 24.435 11.169 1.00 88.25 91 GLY A C 1
ATOM 705 O O . GLY A 1 91 ? -4.680 25.031 11.798 1.00 88.25 91 GLY A O 1
ATOM 706 N N . LEU A 1 92 ? -5.691 23.104 11.243 1.00 93.06 92 LEU A N 1
ATOM 707 C CA . LEU A 1 92 ? -4.816 22.267 12.078 1.00 93.06 92 LEU A CA 1
ATOM 708 C C . LEU A 1 92 ? -3.394 22.102 11.528 1.00 93.06 92 LEU A C 1
ATOM 710 O O . LEU A 1 92 ? -2.490 21.782 12.290 1.00 93.06 92 LEU A O 1
ATOM 714 N N . ILE A 1 93 ? -3.191 22.323 10.229 1.00 93.25 93 ILE A N 1
ATOM 715 C CA . ILE A 1 93 ? -1.872 22.392 9.591 1.00 93.25 93 ILE A CA 1
ATOM 716 C C . ILE A 1 93 ? -1.674 23.836 9.141 1.00 93.25 93 ILE A C 1
ATOM 718 O O . ILE A 1 93 ? -2.456 24.343 8.337 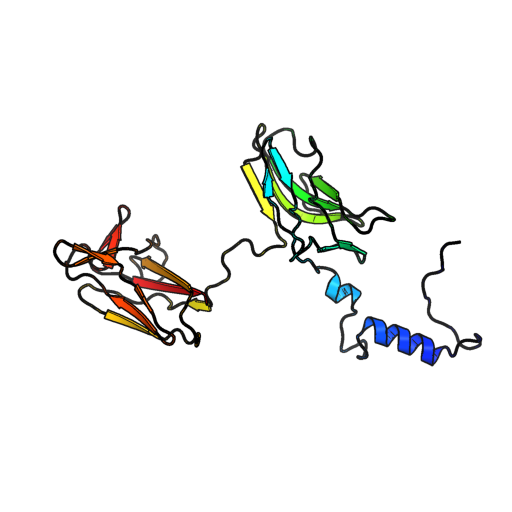1.00 93.25 93 ILE A O 1
ATOM 722 N N . SER A 1 94 ? -0.669 24.514 9.689 1.00 92.50 94 SER A N 1
ATOM 723 C CA . SER A 1 94 ? -0.389 25.925 9.407 1.00 92.50 94 SER A CA 1
ATOM 724 C C . SER A 1 94 ? 1.045 26.302 9.803 1.00 92.50 94 SER A C 1
ATOM 726 O O . SER A 1 94 ? 1.809 25.465 10.277 1.00 92.50 94 SER A O 1
ATOM 728 N N . GLY A 1 95 ? 1.431 27.566 9.611 1.00 92.56 95 GLY A N 1
ATOM 729 C CA . GLY A 1 95 ? 2.758 28.058 9.993 1.00 92.56 95 GLY A CA 1
ATOM 730 C C . GLY A 1 95 ? 3.834 27.777 8.938 1.00 92.56 95 GLY A C 1
ATOM 731 O O . GLY A 1 95 ? 3.492 27.642 7.763 1.00 92.56 95 GLY A O 1
ATOM 732 N N . PRO A 1 96 ? 5.127 27.753 9.314 1.00 94.19 96 PRO A N 1
ATOM 733 C CA . PRO A 1 96 ? 6.231 27.570 8.372 1.00 94.19 96 PRO A CA 1
ATOM 734 C C . PRO A 1 96 ? 6.246 26.165 7.755 1.00 94.19 96 PRO A C 1
ATOM 736 O O . PRO A 1 96 ? 5.562 25.253 8.221 1.00 94.19 96 PRO A O 1
ATOM 739 N N . ALA A 1 97 ? 7.054 25.990 6.706 1.00 94.44 97 ALA A N 1
ATOM 740 C CA . ALA A 1 97 ? 7.219 24.698 6.050 1.00 94.44 97 ALA A CA 1
ATOM 741 C C . ALA A 1 97 ? 7.669 23.619 7.049 1.00 94.44 97 ALA A C 1
ATOM 743 O O . ALA A 1 97 ? 8.680 23.787 7.734 1.00 94.44 97 ALA A O 1
ATOM 744 N N . ALA A 1 98 ? 6.924 22.519 7.134 1.00 92.62 98 ALA A N 1
ATOM 745 C CA . ALA A 1 98 ? 7.184 21.450 8.090 1.00 92.62 98 ALA A CA 1
ATOM 746 C C . ALA A 1 98 ? 6.502 20.137 7.685 1.00 92.62 98 ALA A C 1
ATOM 748 O O . ALA A 1 98 ? 5.517 20.112 6.940 1.00 92.62 98 ALA A O 1
ATOM 749 N N . MET A 1 99 ? 7.019 19.039 8.237 1.00 93.06 99 MET A N 1
ATOM 750 C CA . MET A 1 99 ? 6.321 17.759 8.245 1.00 93.06 99 MET A CA 1
ATOM 751 C C . MET A 1 99 ? 5.273 17.757 9.358 1.00 93.06 99 MET A C 1
ATOM 753 O O . MET A 1 99 ? 5.578 18.093 10.503 1.00 93.06 99 MET A O 1
ATOM 757 N N . TRP A 1 100 ? 4.057 17.344 9.022 1.00 95.62 100 TRP A N 1
ATOM 758 C CA . TRP A 1 100 ? 2.950 17.185 9.955 1.00 95.62 100 TRP A CA 1
ATOM 759 C C . TRP A 1 100 ? 2.539 15.720 10.019 1.00 95.62 100 TRP A C 1
ATOM 761 O O . TRP A 1 100 ? 2.320 15.074 8.999 1.00 95.62 100 TRP A O 1
ATOM 771 N N . PHE A 1 101 ? 2.413 15.188 11.223 1.00 96.56 101 PHE A N 1
ATOM 772 C CA . PHE A 1 101 ? 1.956 13.836 11.494 1.00 96.56 101 PHE A CA 1
ATOM 773 C C . PHE A 1 101 ? 0.448 13.841 11.703 1.00 96.56 101 PHE A C 1
ATOM 775 O O . PHE A 1 101 ? -0.074 14.644 12.476 1.00 96.56 101 PHE A O 1
ATOM 782 N N . ILE A 1 102 ? -0.249 12.956 10.995 1.00 96.94 102 ILE A N 1
ATOM 783 C CA . ILE A 1 102 ? -1.705 12.846 11.015 1.00 96.94 102 ILE A CA 1
ATOM 784 C C . ILE A 1 102 ? -2.096 11.714 11.952 1.00 96.94 102 ILE A C 1
ATOM 786 O O . ILE A 1 102 ? -1.625 10.581 11.817 1.00 96.94 102 ILE A O 1
ATOM 790 N N . PHE A 1 103 ? -3.002 12.016 12.873 1.00 97.69 103 PHE A N 1
ATOM 791 C CA . PHE A 1 103 ? -3.476 11.075 13.871 1.00 97.69 103 PHE A CA 1
ATOM 792 C C . PHE A 1 103 ? -4.975 10.858 13.747 1.00 97.69 103 PHE A C 1
ATOM 794 O O . PHE A 1 103 ? -5.732 11.808 13.559 1.00 97.69 103 PHE A O 1
ATOM 801 N N . ALA A 1 104 ? -5.399 9.612 13.932 1.00 97.75 104 ALA A N 1
ATOM 802 C CA . ALA A 1 104 ? -6.779 9.296 14.260 1.00 97.75 104 ALA A CA 1
ATOM 803 C C . ALA A 1 104 ? -6.976 9.451 15.772 1.00 97.75 104 ALA A C 1
ATOM 805 O O . ALA A 1 104 ? -6.146 8.981 16.555 1.00 97.75 104 ALA A O 1
ATOM 806 N N . VAL A 1 105 ? -8.066 10.094 16.183 1.00 97.62 105 VAL A N 1
ATOM 807 C CA . VAL A 1 105 ? -8.381 10.407 17.580 1.00 97.62 105 VAL A CA 1
ATOM 808 C C . VAL A 1 105 ? -9.713 9.780 17.954 1.00 97.62 105 VAL A C 1
ATOM 810 O O . VAL A 1 105 ? -10.713 9.959 17.259 1.00 97.62 105 VAL A O 1
ATOM 813 N N . ARG A 1 106 ? -9.743 9.057 19.073 1.00 96.44 106 ARG A N 1
ATOM 814 C CA . ARG A 1 106 ? -10.987 8.548 19.653 1.00 96.44 106 ARG A CA 1
ATOM 815 C C . ARG A 1 106 ? -11.633 9.602 20.549 1.00 96.44 106 ARG A C 1
ATOM 817 O O . ARG A 1 106 ? -10.939 10.340 21.250 1.00 96.44 106 ARG A O 1
ATOM 824 N N . SER A 1 107 ? -12.956 9.562 20.646 1.00 95.56 107 SER A N 1
ATOM 825 C CA . SER A 1 107 ? -13.713 10.302 21.659 1.00 95.56 107 SER A CA 1
ATOM 826 C C . SER A 1 107 ? -14.561 9.337 22.494 1.00 95.56 107 SER A C 1
ATOM 828 O O . SER A 1 107 ? -15.117 8.387 21.939 1.00 95.56 107 SER A O 1
ATOM 830 N N . PRO A 1 108 ? -14.661 9.521 23.824 1.00 93.06 108 PRO A N 1
ATOM 831 C CA . PRO A 1 108 ? -15.548 8.708 24.654 1.00 93.06 108 PRO A CA 1
ATOM 832 C C . PRO A 1 108 ? -16.989 8.724 24.130 1.00 93.06 108 PRO A C 1
ATOM 834 O O . PRO A 1 108 ? -17.503 9.779 23.774 1.00 93.06 108 PRO A O 1
ATOM 837 N N . GLY A 1 109 ? -17.633 7.556 24.082 1.00 91.19 109 GLY A N 1
ATOM 838 C CA . GLY A 1 109 ? -19.007 7.416 23.585 1.00 91.19 109 GLY A CA 1
ATOM 839 C C . GLY A 1 109 ? -19.161 7.421 22.058 1.00 91.19 109 GLY A C 1
ATOM 840 O O . GLY A 1 109 ? -20.284 7.311 21.582 1.00 91.19 109 GLY A O 1
ATOM 841 N N . SER A 1 110 ? -18.067 7.515 21.295 1.00 94.19 110 SER A N 1
ATOM 842 C CA . SER A 1 110 ? -18.078 7.445 19.828 1.00 94.19 110 SER A CA 1
ATOM 843 C C . SER A 1 110 ? -17.656 6.064 19.325 1.00 94.19 110 SER A C 1
ATOM 845 O O . SER A 1 110 ? -16.683 5.492 19.818 1.00 94.19 110 SER A O 1
ATOM 847 N N . SER A 1 111 ? -18.350 5.562 18.302 1.00 95.06 111 SER A N 1
ATOM 848 C CA . SER A 1 111 ? -17.945 4.394 17.504 1.00 95.06 111 SER A CA 1
ATOM 849 C C . SER A 1 111 ? -17.035 4.756 16.321 1.00 95.06 111 SER A C 1
ATOM 851 O O . SER A 1 111 ? -16.479 3.863 15.692 1.00 95.06 111 SER A O 1
ATOM 853 N N . THR A 1 112 ? -16.852 6.048 16.033 1.00 96.50 112 THR A N 1
ATOM 854 C CA . THR A 1 112 ? -15.971 6.580 14.979 1.00 96.50 112 THR A CA 1
ATOM 855 C C . THR A 1 112 ? -14.777 7.341 15.576 1.00 96.50 112 THR A C 1
ATOM 857 O O . THR A 1 112 ? -14.663 7.505 16.796 1.00 96.50 112 THR A O 1
ATOM 860 N N . PHE A 1 113 ? -13.886 7.831 14.716 1.00 97.50 113 PHE A N 1
ATOM 861 C CA . PHE A 1 113 ? -12.723 8.648 15.056 1.00 97.50 113 PHE A CA 1
ATOM 862 C C . PHE A 1 113 ? -12.741 9.983 14.302 1.00 97.50 113 PHE A C 1
ATOM 864 O O . PHE A 1 113 ? -13.410 10.136 13.283 1.00 97.50 113 PHE A O 1
ATOM 871 N N . THR A 1 114 ? -11.970 10.946 14.797 1.00 97.56 114 THR A N 1
ATOM 872 C CA . THR A 1 114 ? -11.676 12.211 14.109 1.00 97.56 114 THR A CA 1
ATOM 873 C C . THR A 1 114 ? -10.202 12.272 13.723 1.00 97.56 114 THR A C 1
ATOM 875 O O . THR A 1 114 ? -9.416 11.404 14.110 1.00 97.56 114 THR A O 1
ATOM 878 N N . LEU A 1 115 ? -9.809 13.283 12.948 1.00 97.44 115 LEU A N 1
ATOM 879 C CA . LEU A 1 115 ? -8.409 13.523 12.610 1.00 97.44 115 LEU A CA 1
ATOM 880 C C . LEU A 1 115 ? -7.850 14.725 13.371 1.00 97.44 115 LEU A C 1
ATOM 882 O O . LEU A 1 115 ? -8.540 15.723 13.573 1.00 97.44 115 LEU A O 1
ATOM 886 N N . THR A 1 116 ? -6.573 14.645 13.732 1.00 97.25 116 THR A N 1
ATOM 887 C CA . THR A 1 116 ? -5.769 15.788 14.180 1.00 97.25 116 THR A CA 1
ATOM 888 C C . THR A 1 116 ? -4.377 15.740 13.552 1.00 97.25 116 THR A C 1
ATOM 890 O O . THR A 1 116 ? -3.989 14.721 12.974 1.00 97.25 116 THR A O 1
ATOM 893 N N . ALA A 1 117 ? -3.628 16.836 13.653 1.00 96.19 117 ALA A N 1
ATOM 894 C CA . ALA A 1 117 ? -2.270 16.942 13.140 1.00 96.19 117 ALA A CA 1
ATOM 895 C C . ALA A 1 117 ? -1.322 17.524 14.198 1.00 96.19 117 ALA A C 1
ATOM 897 O O . ALA A 1 117 ? -1.717 18.366 15.003 1.00 96.19 117 ALA A O 1
ATOM 898 N N . ASN A 1 118 ? -0.070 17.066 14.208 1.00 95.56 118 ASN A N 1
ATOM 899 C CA . ASN A 1 118 ? 0.975 17.574 15.099 1.00 95.56 118 ASN A CA 1
ATOM 900 C C . ASN A 1 118 ? 2.340 17.526 14.396 1.00 95.56 118 ASN A C 1
ATOM 902 O O . ASN A 1 118 ? 2.549 16.707 13.509 1.00 95.56 118 ASN A O 1
ATOM 906 N N . THR A 1 119 ? 3.292 18.365 14.793 1.00 94.62 119 THR A N 1
ATOM 907 C CA . THR A 1 119 ? 4.683 18.313 14.308 1.00 94.62 119 THR A CA 1
ATOM 908 C C . THR A 1 119 ? 5.518 17.233 15.007 1.00 94.62 119 THR A C 1
ATOM 910 O O . THR A 1 119 ? 6.640 16.954 14.593 1.00 94.62 119 THR A O 1
ATOM 913 N N . SER A 1 120 ? 4.967 16.581 16.036 1.00 94.56 120 SER A N 1
ATOM 914 C CA . SER A 1 120 ? 5.532 15.387 16.674 1.00 94.56 120 SER A CA 1
ATOM 915 C C . SER A 1 120 ? 4.773 14.119 16.280 1.00 94.56 120 SER A C 1
ATOM 917 O O . SER A 1 120 ? 3.546 14.129 16.207 1.00 94.56 120 SER A O 1
ATOM 919 N N . ALA A 1 121 ? 5.501 13.014 16.086 1.00 95.44 121 ALA A N 1
ATOM 920 C CA . ALA A 1 121 ? 4.954 11.693 15.758 1.00 95.44 121 ALA A CA 1
ATOM 921 C C . ALA A 1 121 ? 4.458 10.899 16.988 1.00 95.44 121 ALA A C 1
ATOM 923 O O . ALA A 1 121 ? 4.022 9.756 16.851 1.00 95.44 121 ALA A O 1
ATOM 924 N N . SER A 1 122 ? 4.538 11.471 18.193 1.00 95.06 122 SER A N 1
ATOM 925 C CA . SER A 1 122 ? 4.225 10.760 19.436 1.00 95.06 122 SER A CA 1
ATOM 926 C C . SER A 1 122 ? 2.738 10.417 19.573 1.00 95.06 122 SER A C 1
ATOM 928 O O . SER A 1 122 ? 1.868 11.288 19.660 1.00 95.06 122 SER A O 1
ATOM 930 N N . GLU A 1 123 ? 2.450 9.122 19.670 1.00 93.81 123 GLU A N 1
ATOM 931 C CA . GLU A 1 123 ? 1.122 8.606 20.004 1.00 93.81 123 GLU A CA 1
ATOM 932 C C . GLU A 1 123 ? 0.788 8.802 21.490 1.00 93.81 123 GLU A C 1
ATOM 934 O O . GLU A 1 123 ? 1.668 9.004 22.327 1.00 93.81 123 GLU A O 1
ATOM 939 N N . GLY A 1 124 ? -0.499 8.728 21.829 1.00 90.75 124 GLY A N 1
ATOM 940 C CA . GLY A 1 124 ? -0.977 8.894 23.200 1.00 90.75 124 GLY A CA 1
ATOM 941 C C . GLY A 1 124 ? -2.154 7.985 23.519 1.00 90.75 124 GLY A C 1
ATOM 942 O O . GLY A 1 124 ? -2.489 7.079 22.761 1.00 90.75 124 GLY A O 1
ATOM 943 N N . SER A 1 125 ? -2.806 8.224 24.657 1.00 89.81 125 SER A N 1
ATOM 944 C CA . SER A 1 125 ? -3.875 7.356 25.178 1.00 89.81 125 SER A CA 1
ATOM 945 C C . SER A 1 125 ? -5.165 7.382 24.351 1.00 89.81 125 SER A C 1
ATOM 947 O O . SER A 1 125 ? -5.947 6.431 24.407 1.00 89.81 125 SER A O 1
ATOM 949 N N . ASN A 1 126 ? -5.376 8.419 23.538 1.00 93.62 126 ASN A N 1
ATOM 950 C CA . ASN A 1 126 ? -6.591 8.588 22.738 1.00 93.62 126 ASN A CA 1
ATOM 951 C C . ASN A 1 126 ? -6.324 8.811 21.248 1.00 93.62 126 ASN A C 1
ATOM 953 O O . ASN A 1 126 ? -7.274 9.030 20.500 1.00 93.62 126 ASN A O 1
ATOM 957 N N . HIS A 1 127 ? -5.071 8.750 20.802 1.00 94.56 127 HIS A N 1
ATOM 958 C CA . HIS A 1 127 ? -4.723 9.030 19.416 1.00 94.56 127 HIS A CA 1
ATOM 959 C C . HIS A 1 127 ? -3.628 8.108 18.903 1.00 94.56 127 HIS A C 1
ATOM 961 O O . HIS A 1 127 ? -2.722 7.717 19.639 1.00 94.56 127 HIS A O 1
ATOM 967 N N . ARG A 1 128 ? -3.728 7.774 17.619 1.00 95.06 128 ARG A N 1
ATOM 968 C CA . ARG A 1 128 ? -2.838 6.847 16.926 1.00 95.06 128 ARG A CA 1
ATOM 969 C C . ARG A 1 128 ? -2.340 7.474 15.635 1.00 95.06 128 ARG A C 1
ATOM 971 O O . ARG A 1 128 ? -3.121 8.101 14.923 1.00 95.06 128 ARG A O 1
ATOM 978 N N . LEU A 1 129 ? -1.058 7.300 15.343 1.00 96.12 129 LEU A N 1
ATOM 979 C CA . LEU A 1 129 ? -0.429 7.807 14.133 1.00 96.12 129 LEU A CA 1
ATOM 980 C C . LEU A 1 129 ? -0.923 6.992 12.935 1.00 96.12 129 LEU A C 1
ATOM 982 O O . LEU A 1 129 ? -0.848 5.761 12.943 1.00 96.12 129 LEU A O 1
ATOM 986 N N . ILE A 1 130 ? -1.446 7.673 11.916 1.00 95.69 130 ILE A N 1
ATOM 987 C CA . ILE A 1 130 ? -1.987 7.025 10.709 1.00 95.69 130 ILE A CA 1
ATOM 988 C C . ILE A 1 130 ? -1.276 7.455 9.425 1.00 95.69 130 ILE A C 1
ATOM 990 O O . ILE A 1 130 ? -1.495 6.849 8.374 1.00 95.69 130 ILE A O 1
ATOM 994 N N . GLY A 1 131 ? -0.428 8.480 9.494 1.00 94.12 131 GLY A N 1
ATOM 995 C CA . GLY A 1 131 ? 0.332 8.965 8.353 1.00 94.12 131 GLY A CA 1
ATOM 996 C C . GLY A 1 131 ? 1.002 10.308 8.600 1.00 94.12 131 GLY A C 1
ATOM 997 O O . GLY A 1 131 ? 1.088 10.785 9.731 1.00 94.12 131 GLY A O 1
ATOM 998 N N . GLN A 1 132 ? 1.446 10.932 7.518 1.00 93.88 132 GLN A N 1
ATOM 999 C CA . GLN A 1 132 ? 2.071 12.251 7.511 1.00 93.88 132 GLN A CA 1
ATOM 1000 C C . GLN A 1 132 ? 1.593 13.076 6.317 1.00 93.88 132 GLN A C 1
ATOM 1002 O O . GLN A 1 132 ? 1.078 12.537 5.338 1.00 93.88 132 GLN A O 1
ATOM 1007 N N . ALA A 1 133 ? 1.808 14.381 6.377 1.00 92.38 133 ALA A N 1
ATOM 1008 C CA . ALA A 1 133 ? 1.569 15.310 5.292 1.00 92.38 133 ALA A CA 1
ATOM 1009 C C . ALA A 1 133 ? 2.641 16.411 5.314 1.00 92.38 133 ALA A C 1
ATOM 1011 O O . ALA A 1 133 ? 3.101 16.805 6.387 1.00 92.38 133 ALA A O 1
ATOM 1012 N N . TYR A 1 134 ? 3.060 16.902 4.146 1.00 92.44 134 TYR A N 1
ATOM 1013 C CA . TYR A 1 134 ? 4.062 17.971 4.068 1.00 92.44 134 TYR A CA 1
ATOM 1014 C C . TYR A 1 134 ? 3.425 19.308 3.685 1.00 92.44 134 TYR A C 1
ATOM 1016 O O . TYR A 1 134 ? 2.768 19.426 2.644 1.00 92.44 134 TYR A O 1
ATOM 1024 N N . TRP A 1 135 ? 3.647 20.310 4.538 1.00 93.31 135 TRP A N 1
ATOM 1025 C CA . TRP A 1 135 ? 3.189 21.688 4.383 1.00 93.31 135 TRP A CA 1
ATOM 1026 C C . TRP A 1 135 ? 4.360 22.584 3.981 1.00 93.31 135 TRP A C 1
ATOM 1028 O O . TRP A 1 135 ? 5.419 22.528 4.600 1.00 93.31 135 TRP A O 1
ATOM 1038 N N . THR A 1 136 ? 4.173 23.429 2.969 1.00 90.69 136 THR A N 1
ATOM 1039 C CA . THR A 1 136 ? 5.227 24.308 2.425 1.00 90.69 136 THR A CA 1
ATOM 1040 C C . THR A 1 136 ? 5.281 25.692 3.070 1.00 90.69 136 THR A C 1
ATOM 1042 O O . THR A 1 136 ? 6.125 26.503 2.704 1.00 90.69 136 THR A O 1
ATOM 1045 N N . GLY A 1 137 ? 4.371 26.003 3.993 1.00 91.50 137 GLY A N 1
ATOM 1046 C CA . GLY A 1 137 ? 4.144 27.369 4.476 1.00 91.50 137 GLY A CA 1
ATOM 1047 C C . GLY A 1 137 ? 2.901 28.028 3.874 1.00 91.50 137 GLY A C 1
ATOM 1048 O O . GLY A 1 137 ? 2.329 28.929 4.480 1.00 91.50 137 GLY A O 1
ATOM 1049 N N . SER A 1 138 ? 2.456 27.551 2.710 1.00 90.50 138 SER A N 1
ATOM 1050 C CA . SER A 1 138 ? 1.294 28.090 1.991 1.00 90.50 138 SER A CA 1
ATOM 1051 C C . SER A 1 138 ? 0.396 27.025 1.368 1.00 90.50 138 SER A C 1
ATOM 1053 O O . SER A 1 138 ? -0.766 27.312 1.094 1.00 90.50 138 SER A O 1
ATOM 1055 N N . ALA A 1 139 ? 0.905 25.809 1.152 1.00 88.31 139 ALA A N 1
ATOM 1056 C CA . ALA A 1 139 ? 0.154 24.719 0.553 1.00 88.31 139 ALA A CA 1
ATOM 1057 C C . ALA A 1 139 ? 0.546 23.356 1.131 1.00 88.31 139 ALA A C 1
ATOM 1059 O O . ALA A 1 139 ? 1.692 23.115 1.519 1.00 88.31 139 ALA A O 1
ATOM 1060 N N . LEU A 1 140 ? -0.416 22.434 1.139 1.00 88.19 140 LEU A N 1
ATOM 1061 C CA . LEU A 1 140 ? -0.164 21.020 1.390 1.00 88.19 140 LEU A CA 1
ATOM 1062 C C . LEU A 1 140 ? 0.139 20.331 0.057 1.00 88.19 140 LEU A C 1
ATOM 1064 O O . LEU A 1 140 ? -0.647 20.464 -0.879 1.00 88.19 140 LEU A O 1
ATOM 1068 N N . ILE A 1 141 ? 1.269 19.627 -0.035 1.00 85.75 141 ILE A N 1
ATOM 1069 C CA . ILE A 1 141 ? 1.738 19.037 -1.306 1.00 85.75 141 ILE A CA 1
ATOM 1070 C C . ILE A 1 141 ? 1.828 17.511 -1.282 1.00 85.75 141 ILE A C 1
ATOM 1072 O O . ILE A 1 141 ? 2.016 16.887 -2.323 1.00 85.75 141 ILE A O 1
ATOM 1076 N N . SER A 1 142 ? 1.695 16.893 -0.110 1.00 84.12 142 SER A N 1
ATOM 1077 C CA . SER A 1 142 ? 1.653 15.440 0.013 1.00 84.12 142 SER A CA 1
ATOM 1078 C C . SER A 1 142 ? 0.872 15.014 1.247 1.00 84.12 142 SER A C 1
ATOM 1080 O O . SER A 1 142 ? 0.859 15.713 2.260 1.00 84.12 142 SER A O 1
ATOM 1082 N N . ALA A 1 143 ? 0.245 13.844 1.152 1.00 88.44 143 ALA A N 1
ATOM 1083 C CA . ALA A 1 143 ? -0.304 13.093 2.269 1.00 88.44 143 ALA A CA 1
ATOM 1084 C C . ALA A 1 143 ? 0.049 11.617 2.051 1.00 88.44 143 ALA A C 1
ATOM 1086 O O . ALA A 1 143 ? -0.154 11.079 0.965 1.00 88.44 143 ALA A O 1
ATOM 1087 N N . LEU A 1 144 ? 0.617 10.977 3.066 1.00 88.62 144 LEU A N 1
ATOM 1088 C CA . LEU A 1 144 ? 1.087 9.598 3.032 1.00 88.62 144 LEU A CA 1
ATOM 1089 C C . LEU A 1 144 ? 0.471 8.850 4.208 1.00 88.62 144 LEU A C 1
ATOM 1091 O O . LEU A 1 144 ? 0.737 9.195 5.357 1.00 88.62 144 LEU A O 1
ATOM 1095 N N . SER A 1 145 ? -0.332 7.824 3.938 1.00 91.19 145 SER A N 1
ATOM 1096 C CA . SER A 1 145 ? -0.839 6.930 4.985 1.00 91.19 145 SER A CA 1
ATOM 1097 C C . SER A 1 145 ? 0.220 5.900 5.362 1.00 91.19 145 SER A C 1
ATOM 1099 O O . SER A 1 145 ? 0.851 5.354 4.477 1.00 91.19 145 SER A O 1
ATOM 1101 N N . TYR A 1 146 ? 0.390 5.577 6.641 1.00 90.69 146 TYR A N 1
ATOM 1102 C CA . TYR A 1 146 ? 1.262 4.473 7.072 1.00 90.69 146 TYR A CA 1
ATOM 1103 C C . TYR A 1 146 ? 0.528 3.137 7.225 1.00 90.69 146 TYR A C 1
ATOM 1105 O O . TYR A 1 146 ? 1.160 2.111 7.456 1.00 90.69 146 TYR A O 1
ATOM 1113 N N . LEU A 1 147 ? -0.807 3.152 7.163 1.00 88.44 147 LEU A N 1
ATOM 1114 C CA . LEU A 1 147 ? -1.654 1.985 7.444 1.00 88.44 147 LEU A CA 1
ATOM 1115 C C . LEU A 1 147 ? -2.190 1.309 6.176 1.00 88.44 147 LEU A C 1
ATOM 1117 O O . LEU A 1 147 ? -2.852 0.278 6.258 1.00 88.44 147 LEU A O 1
ATOM 1121 N N . THR A 1 148 ? -1.882 1.875 5.012 1.00 75.12 148 THR A N 1
ATOM 1122 C CA . THR A 1 148 ? -2.020 1.225 3.707 1.00 75.12 148 THR A CA 1
ATOM 1123 C C . THR A 1 148 ? -0.615 0.926 3.184 1.00 75.12 148 THR A C 1
ATOM 1125 O O . THR A 1 148 ? 0.267 1.758 3.400 1.00 75.12 148 THR A O 1
ATOM 1128 N N . PRO A 1 149 ? -0.376 -0.202 2.486 1.00 61.84 149 PRO A N 1
ATOM 1129 C CA . PRO A 1 149 ? 0.870 -0.406 1.752 1.00 61.84 149 PRO A CA 1
ATOM 1130 C C . PRO A 1 149 ? 1.129 0.801 0.841 1.00 61.84 149 PRO A C 1
ATOM 1132 O O . PRO A 1 149 ? 0.348 1.093 -0.062 1.00 61.84 149 PRO A O 1
ATOM 1135 N N . T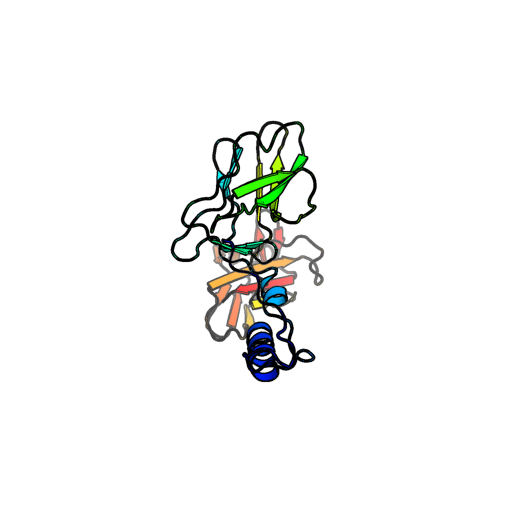HR A 1 150 ? 2.180 1.560 1.139 1.00 58.69 150 THR A N 1
ATOM 1136 C CA . THR A 1 150 ? 2.509 2.827 0.465 1.00 58.69 150 THR A CA 1
ATOM 1137 C C . THR A 1 150 ? 3.291 2.637 -0.824 1.00 58.69 150 THR A C 1
ATOM 1139 O O . THR A 1 150 ? 3.525 3.598 -1.554 1.00 58.69 150 THR A O 1
ATOM 1142 N N . SER A 1 151 ? 3.695 1.404 -1.106 1.00 60.06 151 SER A N 1
ATOM 1143 C CA . SER A 1 151 ? 4.379 1.009 -2.321 1.00 60.06 151 SER A CA 1
ATOM 1144 C C . SER A 1 151 ? 3.529 0.002 -3.084 1.00 60.06 151 SER A C 1
ATOM 1146 O O . SER A 1 151 ? 2.669 -0.675 -2.511 1.00 60.06 151 SER A O 1
ATOM 1148 N N . LEU A 1 152 ? 3.834 -0.156 -4.375 1.00 61.94 152 LEU A N 1
ATOM 1149 C CA . LEU A 1 152 ? 3.605 -1.446 -5.018 1.00 61.94 152 LEU A CA 1
ATOM 1150 C C . LEU A 1 152 ? 4.122 -2.527 -4.064 1.00 61.94 152 LEU A C 1
ATOM 1152 O O . LEU A 1 152 ? 5.197 -2.374 -3.468 1.00 61.94 152 LEU A O 1
ATOM 1156 N N . LEU A 1 153 ? 3.325 -3.575 -3.869 1.00 67.69 153 LEU A N 1
ATOM 1157 C CA . LEU A 1 153 ? 3.792 -4.742 -3.136 1.00 67.69 153 LEU A CA 1
ATOM 1158 C C . LEU A 1 153 ? 5.088 -5.226 -3.788 1.00 67.69 153 LEU A C 1
ATOM 1160 O O . LEU A 1 153 ? 5.332 -4.973 -4.974 1.00 67.69 153 LEU A O 1
ATOM 1164 N N . GLN A 1 154 ? 5.936 -5.895 -3.012 1.00 79.56 154 GLN A N 1
ATOM 1165 C CA . GLN A 1 154 ? 7.064 -6.598 -3.605 1.00 79.56 154 GLN A CA 1
ATOM 1166 C C . GLN A 1 154 ? 6.540 -7.473 -4.750 1.00 79.56 154 GLN A C 1
ATOM 1168 O O . GLN A 1 154 ? 5.461 -8.050 -4.633 1.00 79.56 154 GLN A O 1
ATOM 1173 N N . ALA A 1 155 ? 7.255 -7.490 -5.874 1.00 88.69 155 ALA A N 1
ATOM 1174 C CA . ALA A 1 155 ? 6.859 -8.303 -7.012 1.00 88.69 155 ALA A CA 1
ATOM 1175 C C . ALA A 1 155 ? 6.740 -9.769 -6.595 1.00 88.69 155 ALA A C 1
ATOM 1177 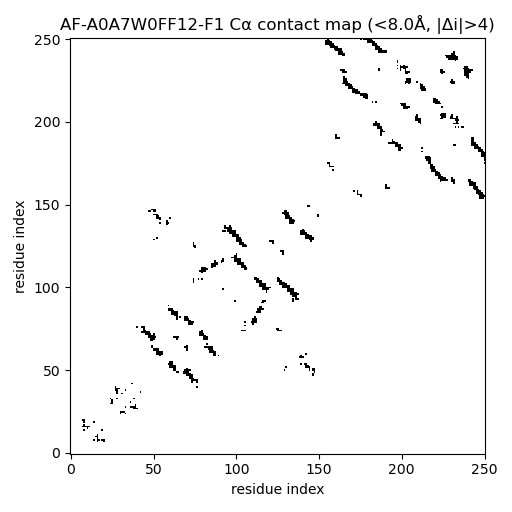O O . ALA A 1 155 ? 7.623 -10.281 -5.904 1.00 88.69 155 ALA A O 1
ATOM 1178 N N . ASP A 1 156 ? 5.670 -10.430 -7.036 1.00 89.25 156 ASP A N 1
ATOM 1179 C CA . ASP A 1 156 ? 5.469 -11.862 -6.806 1.00 89.25 156 ASP A CA 1
ATOM 1180 C C . ASP A 1 156 ? 6.555 -12.682 -7.520 1.00 89.25 156 ASP A C 1
ATOM 1182 O O . ASP A 1 156 ? 6.924 -13.772 -7.086 1.00 89.25 156 ASP A O 1
ATOM 1186 N N . TYR A 1 157 ? 7.106 -12.124 -8.603 1.00 94.44 157 TYR A N 1
ATOM 1187 C CA . TYR A 1 157 ? 8.279 -12.639 -9.292 1.00 94.44 157 TYR A CA 1
ATOM 1188 C C . TYR A 1 157 ? 9.321 -11.543 -9.539 1.00 94.44 157 TYR A C 1
ATOM 1190 O O . TYR A 1 157 ? 9.001 -10.453 -10.017 1.00 94.44 157 TYR A O 1
ATOM 1198 N N . ASP A 1 158 ? 10.584 -11.880 -9.281 1.00 96.25 158 ASP A N 1
ATOM 1199 C CA . ASP A 1 158 ? 11.763 -11.064 -9.553 1.00 96.25 158 ASP A CA 1
ATOM 1200 C C . ASP A 1 158 ? 12.849 -11.948 -10.173 1.00 96.25 158 ASP A C 1
ATOM 1202 O O . ASP A 1 158 ? 13.316 -12.908 -9.558 1.00 96.25 158 ASP A O 1
ATOM 1206 N N . SER A 1 159 ? 13.260 -11.634 -11.401 1.00 96.69 159 SER A N 1
ATOM 1207 C CA . SER A 1 159 ? 14.253 -12.445 -12.112 1.00 96.69 159 SER A CA 1
ATOM 1208 C C . SER A 1 159 ? 15.679 -12.309 -11.570 1.00 96.69 159 SER A C 1
ATOM 1210 O O . SER A 1 159 ? 16.562 -13.044 -12.018 1.00 96.69 159 SER A O 1
ATOM 1212 N N . GLY A 1 160 ? 15.943 -11.311 -10.718 1.00 96.31 160 GLY A N 1
ATOM 1213 C CA . GLY A 1 160 ? 17.289 -10.784 -10.509 1.00 96.31 160 GLY A CA 1
ATOM 1214 C C . GLY A 1 160 ? 17.873 -10.170 -11.790 1.00 96.31 160 GLY A C 1
ATOM 1215 O O . GLY A 1 160 ? 17.232 -10.158 -12.847 1.00 96.31 160 GLY A O 1
ATOM 1216 N N . TRP A 1 161 ? 19.097 -9.647 -11.701 1.00 97.88 161 TRP A N 1
ATOM 1217 C CA . TRP A 1 161 ? 19.819 -9.141 -12.870 1.00 97.88 161 TRP A CA 1
ATOM 1218 C C . TRP A 1 161 ? 20.401 -10.284 -13.699 1.00 97.88 161 TRP A C 1
ATOM 1220 O O . TRP A 1 161 ? 21.095 -11.152 -13.173 1.00 97.88 161 TRP A O 1
ATOM 1230 N N . PHE A 1 162 ? 20.167 -10.263 -15.009 1.00 98.31 162 PHE A N 1
ATOM 1231 C CA . PHE A 1 162 ? 20.764 -11.203 -15.956 1.00 98.31 162 PHE A CA 1
ATOM 1232 C C . PHE A 1 162 ? 21.287 -10.471 -17.188 1.00 98.31 162 PHE A C 1
ATOM 1234 O O . PHE A 1 162 ? 20.703 -9.481 -17.619 1.00 98.31 162 PHE A O 1
ATOM 1241 N N . ALA A 1 163 ? 22.392 -10.954 -17.757 1.00 98.31 163 ALA A N 1
ATOM 1242 C CA . ALA A 1 163 ? 22.990 -10.340 -18.936 1.00 98.31 163 ALA A CA 1
ATOM 1243 C C . ALA A 1 163 ? 22.042 -10.417 -20.143 1.00 98.31 163 ALA A C 1
ATOM 1245 O O . ALA A 1 163 ? 21.431 -11.459 -20.398 1.00 98.31 163 ALA A O 1
ATOM 1246 N N . CYS A 1 164 ? 21.950 -9.323 -20.896 1.00 97.44 164 CYS A N 1
ATOM 1247 C CA . CYS A 1 164 ? 21.183 -9.230 -22.127 1.00 97.44 164 CYS A CA 1
ATOM 1248 C C . CYS A 1 164 ? 22.051 -8.752 -23.297 1.00 97.44 164 CYS A C 1
ATOM 1250 O O . CYS A 1 164 ? 22.950 -7.930 -23.124 1.00 97.44 164 CYS A O 1
ATOM 1252 N N . THR A 1 165 ? 21.748 -9.236 -24.498 1.00 97.50 165 THR A N 1
ATOM 1253 C CA . THR A 1 165 ? 22.371 -8.825 -25.758 1.00 97.50 165 THR A CA 1
ATOM 1254 C C . THR A 1 165 ? 21.325 -8.763 -26.869 1.00 97.50 165 THR A C 1
ATOM 1256 O O . THR A 1 165 ? 20.212 -9.285 -26.730 1.00 97.50 165 THR A O 1
ATOM 1259 N N . PHE A 1 166 ? 21.661 -8.087 -27.961 1.00 96.75 166 PHE A N 1
ATOM 1260 C CA . PHE A 1 166 ? 20.812 -7.975 -29.140 1.00 96.75 166 PHE A CA 1
ATOM 1261 C C . PHE A 1 166 ? 20.504 -9.342 -29.777 1.00 96.75 166 PHE A C 1
ATOM 1263 O O . PHE A 1 166 ? 21.200 -10.333 -29.555 1.00 96.75 166 PHE A O 1
ATOM 1270 N N . ASN A 1 167 ? 19.438 -9.384 -30.574 1.00 96.06 167 ASN A N 1
ATOM 1271 C CA . ASN A 1 167 ? 18.979 -10.536 -31.349 1.00 96.06 167 ASN A CA 1
ATOM 1272 C C . ASN A 1 167 ? 18.825 -11.826 -30.520 1.00 96.06 167 ASN A C 1
ATOM 1274 O O . ASN A 1 167 ? 19.264 -12.901 -30.923 1.00 96.06 167 ASN A O 1
ATOM 1278 N N . THR A 1 168 ? 18.241 -11.706 -29.328 1.00 96.69 168 THR A N 1
ATOM 1279 C CA . THR A 1 168 ? 18.095 -12.808 -28.373 1.00 96.69 168 THR A CA 1
ATOM 1280 C C . THR A 1 168 ? 16.697 -12.815 -27.757 1.00 96.69 168 THR A C 1
ATOM 1282 O O . THR A 1 168 ? 16.113 -11.769 -27.475 1.00 96.69 168 THR A O 1
ATOM 1285 N N . ILE A 1 169 ? 16.168 -14.015 -27.514 1.00 97.19 169 ILE A N 1
ATOM 1286 C CA . ILE A 1 169 ? 14.932 -14.226 -26.757 1.00 97.19 169 ILE A CA 1
ATOM 1287 C C . ILE A 1 169 ? 15.297 -14.802 -25.391 1.00 97.19 169 ILE A C 1
ATOM 1289 O O . ILE A 1 169 ? 15.960 -15.835 -25.297 1.00 97.19 169 ILE A O 1
ATOM 1293 N N . TYR A 1 170 ?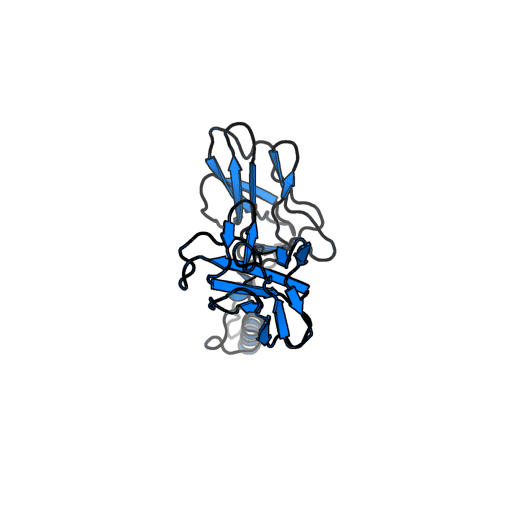 14.834 -14.152 -24.328 1.00 98.38 170 TYR A N 1
ATOM 1294 C CA . TYR A 1 170 ? 14.968 -14.631 -22.958 1.00 98.38 170 TYR A CA 1
ATOM 1295 C C . TYR A 1 170 ? 13.630 -15.166 -22.470 1.00 98.38 170 TYR A C 1
ATOM 1297 O O . TYR A 1 170 ? 12.622 -14.467 -22.527 1.00 98.38 170 TYR A O 1
ATOM 1305 N N . THR A 1 171 ? 13.637 -16.392 -21.952 1.00 98.25 171 THR A N 1
ATOM 1306 C CA . THR A 1 171 ? 12.466 -17.012 -21.322 1.00 98.25 171 THR A CA 1
ATOM 1307 C C . THR A 1 171 ? 12.714 -17.130 -19.825 1.00 98.25 171 THR A C 1
ATOM 1309 O O . THR A 1 171 ? 13.756 -17.635 -19.400 1.00 98.25 171 THR A O 1
ATOM 1312 N N . LYS A 1 172 ? 11.776 -16.629 -19.023 1.00 97.69 172 LYS A N 1
ATOM 1313 C CA . LYS A 1 172 ? 11.848 -16.611 -17.563 1.00 97.69 172 LYS A CA 1
ATOM 1314 C C . LYS A 1 172 ? 10.624 -17.306 -16.982 1.00 97.69 172 LYS A C 1
ATOM 1316 O O . LYS A 1 172 ? 9.524 -16.764 -17.049 1.00 97.69 172 LYS A O 1
ATOM 1321 N N . ALA A 1 173 ? 10.826 -18.486 -16.402 1.00 96.44 173 ALA A N 1
ATOM 1322 C CA . ALA A 1 173 ? 9.785 -19.157 -15.635 1.00 96.44 173 ALA A CA 1
ATOM 1323 C C . ALA A 1 173 ? 9.498 -18.346 -14.363 1.00 96.44 173 ALA A C 1
ATOM 1325 O O . ALA A 1 173 ? 10.416 -18.099 -13.577 1.00 96.44 173 ALA A O 1
ATOM 1326 N N . HIS A 1 174 ? 8.248 -17.916 -14.180 1.00 92.69 174 HIS A N 1
ATOM 1327 C CA . HIS A 1 174 ? 7.862 -17.052 -13.055 1.00 92.69 174 HIS A CA 1
ATOM 1328 C C . HIS A 1 174 ? 7.154 -17.794 -11.919 1.00 92.69 174 HIS A C 1
ATOM 1330 O O . HIS A 1 174 ? 7.076 -17.274 -10.812 1.00 92.69 174 HIS A O 1
ATOM 1336 N N . GLY A 1 175 ? 6.637 -19.002 -12.166 1.00 90.44 175 GLY A N 1
ATOM 1337 C CA . GLY A 1 175 ? 6.081 -19.866 -11.116 1.00 90.44 175 GLY A CA 1
ATOM 1338 C C . GLY A 1 175 ? 4.769 -19.386 -10.480 1.00 90.44 175 GLY A C 1
ATOM 1339 O O . GLY A 1 175 ? 4.328 -19.979 -9.504 1.00 90.44 175 GLY A O 1
ATOM 1340 N N . LEU A 1 176 ? 4.126 -18.352 -11.032 1.00 86.69 176 LEU A N 1
ATOM 1341 C CA . LEU A 1 176 ? 2.894 -17.774 -10.466 1.00 86.69 176 LEU A C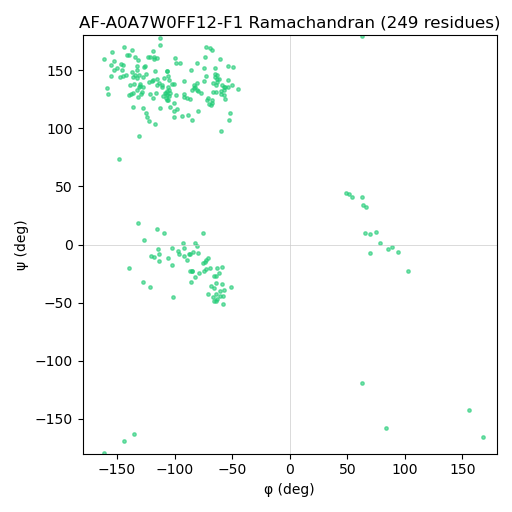A 1
ATOM 1342 C C . LEU A 1 176 ? 1.641 -18.635 -10.706 1.00 86.69 176 LEU A C 1
ATOM 1344 O O . LEU A 1 176 ? 0.611 -18.401 -10.085 1.00 86.69 176 LEU A O 1
ATOM 1348 N N . GLY A 1 177 ? 1.690 -19.599 -11.632 1.00 84.94 177 GLY A N 1
ATOM 1349 C CA . GLY A 1 177 ? 0.556 -20.474 -11.972 1.00 84.94 177 GLY A CA 1
ATOM 1350 C C . GLY A 1 177 ? -0.600 -19.783 -12.710 1.00 84.94 177 GLY A C 1
ATOM 1351 O O . GLY A 1 177 ? -1.515 -20.454 -13.183 1.00 84.94 177 GLY A O 1
ATOM 1352 N N . ILE A 1 178 ? -0.547 -18.458 -12.846 1.00 88.38 178 ILE A N 1
ATOM 1353 C CA . ILE A 1 178 ? -1.454 -17.621 -13.628 1.00 88.38 178 ILE A CA 1
ATOM 1354 C C . ILE A 1 178 ? -0.651 -16.617 -14.456 1.00 88.38 178 ILE A C 1
ATOM 1356 O O . ILE A 1 178 ? 0.515 -16.348 -14.163 1.00 88.38 178 ILE A O 1
ATOM 1360 N N . CYS A 1 179 ? -1.285 -16.065 -15.491 1.00 95.38 179 CYS A N 1
ATOM 1361 C CA . CYS A 1 179 ? -0.686 -15.011 -16.304 1.00 95.38 179 CYS A CA 1
ATOM 1362 C C . CYS A 1 179 ? -0.591 -13.708 -15.479 1.00 95.38 179 CYS A C 1
ATOM 1364 O O . CYS A 1 179 ? -1.636 -13.238 -15.010 1.00 95.38 179 CYS A O 1
ATOM 1366 N N . PRO A 1 180 ? 0.612 -13.132 -15.272 1.00 93.38 180 PRO A N 1
ATOM 1367 C CA . PRO A 1 180 ? 0.772 -11.910 -14.490 1.00 93.38 180 PRO A CA 1
ATOM 1368 C C . PRO A 1 180 ? 0.046 -10.721 -15.133 1.00 93.38 180 PRO A C 1
ATOM 1370 O O . PRO A 1 180 ? 0.093 -10.530 -16.347 1.00 93.38 180 PRO A O 1
ATOM 1373 N N . ARG A 1 181 ? -0.592 -9.874 -14.318 1.00 92.44 181 ARG A N 1
ATOM 1374 C CA . ARG A 1 181 ? -1.352 -8.702 -14.799 1.00 92.44 181 ARG A CA 1
ATOM 1375 C C . ARG A 1 181 ? -0.495 -7.459 -14.981 1.00 92.44 181 ARG A C 1
ATOM 1377 O O . ARG A 1 181 ? -0.872 -6.552 -15.720 1.00 92.44 181 ARG A O 1
ATOM 1384 N N . ILE A 1 182 ? 0.635 -7.397 -14.283 1.00 93.62 182 ILE A N 1
ATOM 1385 C CA . ILE A 1 182 ? 1.594 -6.299 -14.379 1.00 93.62 182 ILE A CA 1
ATOM 1386 C C . ILE A 1 182 ? 2.978 -6.908 -14.545 1.00 93.62 182 ILE A C 1
ATOM 1388 O O . ILE A 1 182 ? 3.395 -7.729 -13.733 1.00 93.62 182 ILE A O 1
ATOM 1392 N N . ILE A 1 183 ? 3.703 -6.477 -15.577 1.00 96.25 183 ILE A N 1
ATOM 1393 C CA . ILE A 1 183 ? 5.099 -6.850 -15.809 1.00 96.25 183 ILE A CA 1
ATOM 1394 C C . ILE A 1 183 ? 5.884 -5.579 -16.113 1.00 96.25 183 ILE A C 1
ATOM 1396 O O . ILE A 1 183 ? 5.459 -4.744 -16.912 1.00 96.25 183 ILE A O 1
ATOM 1400 N N . THR A 1 184 ? 7.037 -5.417 -15.469 1.00 95.88 184 THR A N 1
ATOM 1401 C CA . THR A 1 184 ? 7.965 -4.322 -15.759 1.00 95.88 184 THR A CA 1
ATOM 1402 C C . THR A 1 184 ? 9.364 -4.872 -15.983 1.00 95.88 184 THR A C 1
ATOM 1404 O O . THR A 1 184 ? 9.881 -5.625 -15.161 1.00 95.88 184 THR A O 1
ATOM 1407 N N . LEU A 1 185 ? 9.980 -4.464 -17.092 1.00 98.00 185 LEU A N 1
ATOM 1408 C CA . LEU A 1 185 ? 11.365 -4.767 -17.427 1.00 98.00 185 LEU A CA 1
ATOM 1409 C C . LEU A 1 185 ? 12.237 -3.522 -17.241 1.00 98.00 185 LEU A C 1
ATOM 1411 O O . LEU A 1 185 ? 11.913 -2.443 -17.746 1.00 98.00 185 LEU A O 1
ATOM 1415 N N . TYR A 1 186 ? 13.364 -3.690 -16.557 1.00 98.06 186 TYR A N 1
ATOM 1416 C CA . TYR A 1 186 ? 14.390 -2.667 -16.389 1.00 98.06 186 TYR A CA 1
ATOM 1417 C C . TYR A 1 186 ? 15.711 -3.094 -17.012 1.00 98.06 186 TYR A C 1
ATOM 1419 O O . TYR A 1 186 ? 16.055 -4.274 -17.007 1.00 98.06 186 TYR A O 1
ATOM 1427 N N . HIS A 1 187 ? 16.464 -2.106 -17.487 1.00 98.25 187 HIS A N 1
ATOM 1428 C CA . HIS A 1 187 ? 17.814 -2.246 -18.006 1.00 98.25 187 HIS A CA 1
ATOM 1429 C C . HIS A 1 187 ? 18.828 -1.490 -17.134 1.00 98.25 187 HIS A C 1
ATOM 1431 O O . HIS A 1 187 ? 18.614 -0.331 -16.771 1.00 98.25 187 HIS A O 1
ATOM 1437 N N . SER A 1 188 ? 19.966 -2.129 -16.874 1.00 98.19 188 SER A N 1
ATOM 1438 C CA . SER A 1 188 ? 21.132 -1.622 -16.141 1.00 98.19 188 SER A CA 1
ATOM 1439 C C . SER A 1 188 ? 22.400 -1.792 -16.987 1.00 98.19 188 SER A C 1
ATOM 1441 O O . SER A 1 188 ? 22.466 -2.671 -17.846 1.00 98.19 188 SER A O 1
AT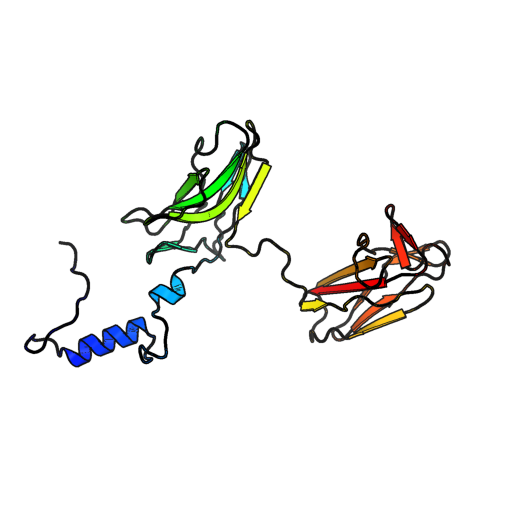OM 1443 N N . THR A 1 189 ? 23.407 -0.937 -16.782 1.00 97.31 189 THR A N 1
ATOM 1444 C CA . THR A 1 189 ? 24.736 -1.111 -17.405 1.00 97.31 189 THR A CA 1
ATOM 1445 C C . THR A 1 189 ? 25.663 -2.018 -16.592 1.00 97.31 189 THR A C 1
ATOM 1447 O O . THR A 1 189 ? 26.730 -2.379 -17.073 1.00 97.31 189 THR A O 1
ATOM 1450 N N . ASP A 1 190 ? 25.265 -2.404 -15.379 1.00 96.50 190 ASP A N 1
ATOM 1451 C CA . ASP A 1 190 ? 26.025 -3.281 -14.486 1.00 96.50 190 ASP A CA 1
ATOM 1452 C C . ASP A 1 190 ? 25.154 -4.401 -13.900 1.00 96.50 190 ASP A C 1
ATOM 1454 O O . ASP A 1 190 ? 23.939 -4.255 -13.736 1.00 96.50 190 ASP A O 1
ATOM 1458 N N . SER A 1 191 ? 25.791 -5.515 -13.541 1.00 95.38 191 SER A N 1
ATOM 1459 C CA . SER A 1 191 ? 25.123 -6.710 -13.015 1.00 95.38 191 SER A CA 1
ATOM 1460 C C . SER A 1 191 ? 24.615 -6.561 -11.581 1.00 95.38 191 SER A C 1
ATOM 1462 O O . SER A 1 191 ? 23.835 -7.395 -11.129 1.00 95.38 191 SER A O 1
ATOM 1464 N N . ALA A 1 192 ? 25.066 -5.540 -10.847 1.00 92.62 192 ALA A N 1
ATOM 1465 C CA . ALA A 1 192 ? 24.617 -5.273 -9.484 1.00 92.62 192 ALA A CA 1
ATOM 1466 C C . ALA A 1 192 ? 23.377 -4.357 -9.451 1.00 92.62 192 ALA A C 1
ATOM 1468 O O . ALA A 1 192 ? 22.714 -4.257 -8.420 1.00 92.62 192 ALA A O 1
ATOM 1469 N N . GLY A 1 193 ? 23.034 -3.714 -10.574 1.00 90.81 193 GLY A N 1
ATOM 1470 C CA . GLY A 1 193 ? 21.963 -2.721 -10.650 1.00 90.81 193 GLY A CA 1
ATOM 1471 C C . GLY A 1 193 ? 22.268 -1.459 -9.858 1.00 90.81 193 GLY A C 1
ATOM 1472 O O . GLY A 1 193 ? 21.357 -0.869 -9.286 1.00 90.81 193 GLY A O 1
ATOM 1473 N N . THR A 1 194 ? 23.539 -1.084 -9.763 1.00 94.06 194 THR A N 1
ATOM 1474 C CA . THR A 1 194 ? 23.964 0.147 -9.084 1.00 94.06 194 THR A CA 1
ATOM 1475 C C . THR A 1 194 ? 23.896 1.367 -10.004 1.00 94.06 194 THR A C 1
ATOM 1477 O O . THR A 1 194 ? 23.762 2.493 -9.527 1.00 94.06 194 THR A O 1
ATOM 1480 N N . SER A 1 195 ? 23.940 1.156 -11.321 1.00 94.12 195 SER A N 1
ATOM 1481 C CA . SER A 1 195 ? 23.654 2.173 -12.332 1.00 94.12 195 SER A CA 1
ATOM 1482 C C . SER A 1 195 ? 22.162 2.505 -12.405 1.00 94.12 195 SER A C 1
ATOM 1484 O O . SER A 1 195 ? 21.321 1.840 -11.808 1.00 94.12 195 SER A O 1
ATOM 1486 N N . GLU A 1 196 ? 21.815 3.557 -13.151 1.00 96.62 196 GLU A N 1
ATOM 1487 C CA . GLU A 1 196 ? 20.421 3.944 -13.380 1.00 96.62 196 GLU A CA 1
ATOM 1488 C C . GLU A 1 196 ? 19.608 2.799 -14.010 1.00 96.62 196 GLU A C 1
ATOM 1490 O O . GLU A 1 196 ? 20.018 2.213 -15.022 1.00 96.62 196 GLU A O 1
ATOM 1495 N N . TRP A 1 197 ? 18.418 2.548 -13.456 1.00 97.12 197 TRP A N 1
ATOM 1496 C CA . TRP A 1 197 ? 17.456 1.586 -13.990 1.00 97.12 197 TRP A CA 1
ATOM 1497 C C . TRP A 1 197 ? 16.568 2.281 -15.010 1.00 97.12 197 TRP A C 1
ATOM 1499 O O . TRP A 1 197 ? 15.730 3.116 -14.667 1.00 97.12 197 TRP A O 1
ATOM 1509 N N . VAL A 1 198 ? 16.725 1.913 -16.276 1.00 97.56 198 VAL A N 1
ATOM 1510 C CA . VAL A 1 198 ? 15.899 2.456 -17.355 1.00 97.56 198 VAL A CA 1
ATOM 1511 C C . VAL A 1 198 ? 14.821 1.442 -17.685 1.00 97.56 198 VAL A C 1
ATOM 1513 O O . VAL A 1 198 ? 15.127 0.300 -18.022 1.00 97.56 198 VAL A O 1
ATOM 1516 N N . ARG A 1 199 ? 13.551 1.838 -17.570 1.00 96.62 199 ARG A N 1
ATOM 1517 C CA . ARG A 1 199 ? 12.434 0.979 -17.973 1.00 96.62 199 ARG A CA 1
ATOM 1518 C C . ARG A 1 199 ? 12.503 0.728 -19.479 1.00 96.62 199 ARG A C 1
ATOM 1520 O O . ARG A 1 199 ? 12.607 1.678 -20.255 1.00 96.62 199 ARG A O 1
ATOM 1527 N N . VAL A 1 200 ? 12.395 -0.535 -19.871 1.00 97.19 200 VAL A N 1
ATOM 1528 C CA . VAL A 1 200 ? 12.366 -0.948 -21.274 1.00 97.19 200 VAL A CA 1
ATOM 1529 C C . VAL A 1 200 ? 10.925 -1.220 -21.665 1.00 97.19 200 VAL A C 1
ATOM 1531 O O . VAL A 1 200 ? 10.316 -2.181 -21.202 1.00 97.19 200 VAL A O 1
ATOM 1534 N N . THR A 1 201 ? 10.383 -0.347 -22.506 1.00 93.50 201 THR A N 1
ATOM 1535 C CA . THR A 1 201 ? 9.072 -0.557 -23.134 1.00 93.50 201 THR A CA 1
ATOM 1536 C C . THR A 1 201 ? 9.252 -1.031 -24.568 1.00 93.50 201 THR A C 1
ATOM 1538 O O . THR A 1 201 ? 8.627 -2.004 -24.971 1.00 93.50 201 THR A O 1
ATOM 1541 N N . TYR A 1 202 ? 10.164 -0.388 -25.304 1.00 94.00 202 TYR A N 1
ATOM 1542 C CA . TYR A 1 202 ? 10.436 -0.674 -26.706 1.00 94.00 202 TYR A CA 1
ATOM 1543 C C . TYR A 1 202 ? 11.917 -0.957 -26.944 1.00 94.00 202 TYR A C 1
ATOM 1545 O O . TYR A 1 202 ? 12.790 -0.435 -26.243 1.00 94.00 202 TYR A O 1
ATOM 1553 N N . VAL A 1 203 ? 12.180 -1.737 -27.986 1.00 96.69 203 VAL A N 1
ATOM 1554 C CA . VAL A 1 203 ? 13.502 -1.903 -28.603 1.00 96.69 203 VAL A CA 1
ATOM 1555 C C . VAL A 1 203 ? 13.378 -1.752 -30.111 1.00 96.69 203 VAL A C 1
ATOM 1557 O O . VAL A 1 203 ? 12.297 -1.929 -30.680 1.00 96.69 203 VAL A O 1
ATOM 1560 N N . GLN A 1 204 ? 14.490 -1.441 -30.768 1.00 95.62 204 GLN A N 1
ATOM 1561 C CA . GLN A 1 204 ? 14.513 -1.304 -32.216 1.00 95.62 204 GLN A CA 1
ATOM 1562 C C . GLN A 1 204 ? 14.876 -2.627 -32.897 1.00 95.62 204 GLN A C 1
ATOM 1564 O O . GLN A 1 204 ? 15.916 -3.224 -32.625 1.00 95.62 204 GLN A O 1
ATOM 1569 N N . SER A 1 205 ? 14.042 -3.068 -33.836 1.00 93.12 205 SER A N 1
ATOM 1570 C CA . SER A 1 205 ? 14.318 -4.211 -34.706 1.00 93.12 205 SER A CA 1
ATOM 1571 C C . SER A 1 205 ? 14.265 -3.766 -36.167 1.00 93.12 205 SER A C 1
ATOM 1573 O O . SER A 1 205 ? 13.201 -3.449 -36.703 1.00 93.12 205 SER A O 1
ATOM 1575 N N . GLY A 1 206 ? 15.436 -3.669 -36.801 1.00 89.88 206 GLY A N 1
ATOM 1576 C CA . GLY A 1 206 ? 15.588 -2.989 -38.085 1.00 89.88 206 GLY A CA 1
ATOM 1577 C C . GLY A 1 206 ? 15.243 -1.504 -37.952 1.00 89.88 206 GLY A C 1
ATOM 1578 O O . GLY A 1 206 ? 15.871 -0.786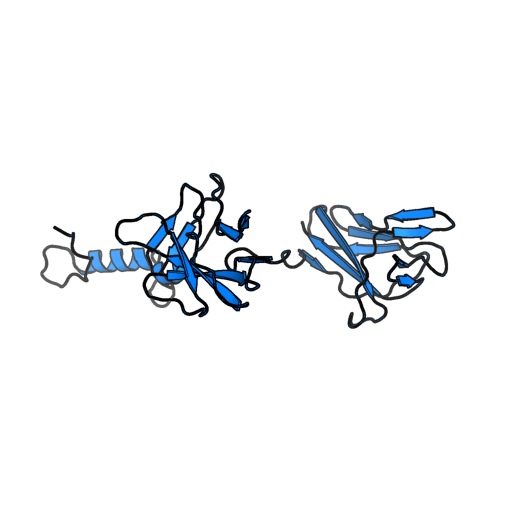 -37.182 1.00 89.88 206 GLY A O 1
ATOM 1579 N N . ILE A 1 207 ? 14.225 -1.050 -38.682 1.00 89.50 207 ILE A N 1
ATOM 1580 C CA . ILE A 1 207 ? 13.724 0.335 -38.619 1.00 89.50 207 ILE A CA 1
ATOM 1581 C C . ILE A 1 207 ? 12.516 0.503 -37.688 1.00 89.50 207 ILE A C 1
ATOM 1583 O O . ILE A 1 207 ? 12.096 1.627 -37.432 1.00 89.50 207 ILE A O 1
ATOM 1587 N N . ASN A 1 208 ? 11.958 -0.599 -37.187 1.00 94.00 208 ASN A N 1
ATOM 1588 C CA . ASN A 1 208 ? 10.715 -0.602 -36.425 1.00 94.00 208 ASN A CA 1
ATOM 1589 C C . ASN A 1 208 ? 10.985 -0.651 -34.920 1.00 94.00 208 ASN A C 1
ATOM 1591 O O . ASN A 1 208 ? 12.019 -1.152 -34.473 1.00 94.00 208 ASN A O 1
ATOM 1595 N N . LEU A 1 209 ? 10.015 -0.174 -34.143 1.00 94.44 209 LEU A N 1
ATOM 1596 C CA . LEU A 1 209 ? 10.002 -0.266 -32.688 1.00 94.44 209 LEU A CA 1
ATOM 1597 C C . LEU A 1 209 ? 8.955 -1.291 -32.268 1.00 94.44 209 LEU A C 1
ATOM 1599 O O . LEU A 1 209 ? 7.812 -1.220 -32.719 1.00 94.44 209 LEU A O 1
ATOM 1603 N N . TYR A 1 210 ? 9.344 -2.219 -31.402 1.00 94.88 210 TYR A N 1
ATOM 1604 C CA . TYR A 1 210 ? 8.451 -3.254 -30.891 1.00 94.88 210 TYR A CA 1
ATOM 1605 C C . TYR A 1 210 ? 8.482 -3.289 -29.373 1.00 94.88 210 TYR A C 1
ATOM 1607 O O . TYR A 1 210 ? 9.532 -3.069 -28.762 1.00 94.88 210 TYR A O 1
ATOM 1615 N N . GLU A 1 211 ? 7.324 -3.572 -28.779 1.00 94.06 211 GLU A N 1
ATOM 1616 C CA . GLU A 1 211 ? 7.263 -3.982 -27.382 1.00 94.06 211 GLU A CA 1
ATOM 1617 C C . GLU A 1 211 ? 7.964 -5.327 -27.209 1.00 94.06 211 GLU A C 1
ATOM 1619 O O . GLU A 1 211 ? 7.970 -6.168 -28.109 1.00 94.06 211 GLU A O 1
ATOM 1624 N N . VAL A 1 212 ? 8.587 -5.512 -26.050 1.00 94.81 212 VAL A N 1
ATOM 1625 C CA . VAL A 1 212 ? 9.523 -6.625 -25.843 1.00 94.81 212 VAL A CA 1
ATOM 1626 C C . VAL A 1 212 ? 8.989 -7.748 -24.980 1.00 94.81 212 VAL A C 1
ATOM 1628 O O . VAL A 1 212 ? 9.636 -8.787 -24.909 1.00 94.81 212 VAL A O 1
ATOM 1631 N N . ILE A 1 213 ? 7.860 -7.541 -24.301 1.00 96.69 213 ILE A N 1
ATOM 1632 C CA . ILE A 1 213 ? 7.354 -8.453 -23.274 1.00 96.69 213 ILE A CA 1
ATOM 1633 C C . ILE A 1 213 ? 6.145 -9.218 -23.807 1.00 96.69 213 ILE A C 1
ATOM 1635 O O . ILE A 1 213 ? 5.139 -8.622 -24.176 1.00 96.69 213 ILE A O 1
ATOM 1639 N N . GLY A 1 214 ? 6.230 -10.544 -23.765 1.00 95.31 214 GLY A N 1
ATOM 1640 C CA . GLY A 1 214 ? 5.083 -11.448 -23.812 1.00 95.31 214 GLY A CA 1
ATOM 1641 C C . GLY A 1 214 ? 5.014 -12.270 -22.526 1.00 95.31 214 GLY A C 1
ATOM 1642 O O . GLY A 1 214 ? 6.016 -12.410 -21.824 1.00 95.31 214 GLY A O 1
ATOM 1643 N N . CYS A 1 215 ? 3.853 -12.830 -22.198 1.00 97.19 215 CYS A N 1
ATOM 1644 C CA . CYS A 1 215 ? 3.722 -13.737 -21.059 1.00 97.19 215 CYS A CA 1
ATOM 1645 C C . CYS A 1 215 ? 2.587 -14.741 -21.248 1.00 97.19 215 CYS A C 1
ATOM 1647 O O . CYS A 1 215 ? 1.659 -14.514 -22.026 1.00 97.19 215 CYS A O 1
ATOM 1649 N N . ASP A 1 216 ? 2.679 -15.844 -20.517 1.00 96.81 216 ASP A N 1
ATOM 1650 C CA . ASP A 1 216 ? 1.602 -16.806 -20.323 1.00 96.81 216 ASP A CA 1
ATOM 1651 C C . ASP A 1 216 ? 1.516 -17.213 -18.841 1.00 96.81 216 ASP A C 1
ATOM 1653 O O . ASP A 1 216 ? 2.005 -16.506 -17.963 1.00 96.81 216 ASP A O 1
ATOM 1657 N N . SER A 1 217 ? 0.843 -18.322 -18.528 1.00 94.94 217 SER A N 1
ATOM 1658 C CA . SER A 1 217 ? 0.695 -18.797 -17.146 1.00 94.94 217 SER A CA 1
ATOM 1659 C C . SER A 1 217 ? 1.976 -19.360 -16.518 1.00 94.94 217 SER A C 1
ATOM 1661 O O . SER A 1 217 ? 1.989 -19.626 -15.315 1.00 94.94 217 SER A O 1
ATOM 1663 N N . ALA A 1 218 ? 3.025 -19.595 -17.307 1.00 94.69 218 ALA A N 1
ATOM 1664 C CA . ALA A 1 218 ? 4.261 -20.242 -16.880 1.00 94.69 218 ALA A CA 1
ATOM 1665 C C . ALA A 1 218 ? 5.510 -19.372 -17.087 1.00 94.69 218 ALA A C 1
ATOM 1667 O O . ALA A 1 218 ? 6.426 -19.419 -16.255 1.00 94.69 218 ALA A O 1
ATOM 1668 N N . ASN A 1 219 ? 5.565 -18.598 -18.174 1.00 98.00 219 ASN A N 1
ATOM 1669 C CA . ASN A 1 219 ? 6.751 -17.875 -18.604 1.00 98.00 219 ASN A CA 1
ATOM 1670 C C . ASN A 1 219 ? 6.494 -16.412 -18.972 1.00 98.00 219 ASN A C 1
ATOM 1672 O O . ASN A 1 219 ? 5.458 -16.031 -19.511 1.00 98.00 219 ASN A O 1
ATOM 1676 N N . ILE A 1 220 ? 7.535 -15.608 -18.755 1.00 98.38 220 ILE A N 1
ATOM 1677 C CA . ILE A 1 220 ? 7.705 -14.285 -19.349 1.00 98.38 220 ILE A CA 1
ATOM 1678 C C . ILE A 1 220 ? 8.747 -14.402 -20.460 1.00 98.38 220 ILE A C 1
ATOM 1680 O O . ILE A 1 220 ? 9.838 -14.945 -20.256 1.00 98.38 220 ILE A O 1
ATOM 1684 N N . TYR A 1 221 ? 8.406 -13.866 -21.625 1.00 98.00 221 TYR A N 1
ATOM 1685 C CA . TYR A 1 221 ? 9.234 -13.827 -22.820 1.00 98.00 221 TYR A CA 1
ATOM 1686 C C . TYR A 1 221 ? 9.717 -12.403 -23.052 1.00 98.00 221 TYR A C 1
ATOM 1688 O O . TYR A 1 221 ? 8.921 -11.466 -23.038 1.00 98.00 221 TYR A O 1
ATOM 1696 N N . ILE A 1 222 ? 11.019 -12.243 -23.266 1.00 98.31 222 ILE A N 1
ATOM 1697 C CA . ILE A 1 222 ? 11.643 -10.949 -23.532 1.00 98.31 222 ILE A CA 1
ATOM 1698 C C . ILE A 1 222 ? 12.412 -11.057 -24.839 1.00 98.31 222 ILE A C 1
ATOM 1700 O O . ILE A 1 222 ? 13.410 -11.777 -24.904 1.00 98.31 222 ILE A O 1
ATOM 1704 N N . GLN A 1 223 ? 11.971 -10.340 -25.865 1.00 96.94 223 GLN A N 1
ATOM 1705 C CA . GLN A 1 223 ? 12.631 -10.326 -27.166 1.00 96.94 223 GLN A CA 1
ATOM 1706 C C . GLN A 1 223 ? 13.414 -9.030 -27.355 1.00 96.94 223 GLN A C 1
ATOM 1708 O O . GLN A 1 223 ? 12.845 -7.940 -27.343 1.00 96.94 223 GLN A O 1
ATOM 1713 N N . THR A 1 224 ? 14.731 -9.143 -27.525 1.00 97.56 224 THR A N 1
ATOM 1714 C CA . THR A 1 224 ? 15.570 -7.992 -27.868 1.00 97.56 224 THR A CA 1
ATOM 1715 C C . THR A 1 224 ? 15.489 -7.692 -29.362 1.00 97.56 224 THR A C 1
ATOM 1717 O O . THR A 1 224 ? 15.142 -8.541 -30.187 1.00 97.56 224 THR A O 1
ATOM 1720 N N . GLY A 1 225 ? 15.784 -6.446 -29.712 1.00 96.62 225 GLY A N 1
ATOM 1721 C CA . GLY A 1 225 ? 15.846 -5.994 -31.092 1.00 96.62 225 GLY A CA 1
ATOM 1722 C C . GLY A 1 225 ? 17.039 -6.584 -31.841 1.00 96.62 225 GLY A C 1
ATOM 1723 O O . GLY A 1 225 ? 17.943 -7.159 -31.241 1.00 96.62 225 GLY A O 1
ATOM 1724 N N . ILE A 1 226 ? 17.070 -6.426 -33.162 1.00 94.69 226 ILE A N 1
ATOM 1725 C CA . ILE A 1 226 ? 18.168 -6.945 -33.998 1.00 94.69 226 ILE A CA 1
ATOM 1726 C C . ILE A 1 226 ? 19.238 -5.894 -34.331 1.00 94.69 226 ILE A C 1
ATOM 1728 O O . ILE A 1 226 ? 20.245 -6.238 -34.943 1.00 94.69 226 ILE A O 1
ATOM 1732 N N . THR A 1 227 ? 19.043 -4.622 -33.962 1.00 88.12 227 THR A N 1
ATOM 1733 C CA . THR A 1 227 ? 20.018 -3.554 -34.243 1.00 88.12 227 THR A CA 1
ATOM 1734 C C . THR A 1 227 ? 21.130 -3.507 -33.195 1.00 88.12 227 THR A C 1
ATOM 1736 O O . THR A 1 227 ? 20.894 -3.585 -31.994 1.00 88.12 227 THR A O 1
ATOM 1739 N N . ASN A 1 228 ? 22.374 -3.327 -33.628 1.00 84.12 228 ASN A N 1
ATOM 1740 C CA . ASN A 1 228 ? 23.561 -3.360 -32.764 1.00 84.12 228 ASN A CA 1
ATOM 1741 C C . ASN A 1 228 ? 23.759 -2.110 -31.878 1.00 84.12 228 ASN A C 1
ATOM 1743 O O . ASN A 1 228 ? 24.790 -2.005 -31.214 1.00 84.12 228 ASN A O 1
ATOM 1747 N N . GLU A 1 229 ? 22.776 -1.209 -31.803 1.00 87.62 229 GLU A N 1
ATOM 1748 C CA . GLU A 1 229 ? 22.836 0.027 -31.001 1.00 87.62 229 GLU A CA 1
ATOM 1749 C C . GLU A 1 229 ? 21.639 0.203 -30.050 1.00 87.62 229 GLU A C 1
ATOM 1751 O O . GLU A 1 229 ? 21.807 0.735 -28.958 1.00 87.62 229 GLU A O 1
ATOM 1756 N N . ASN A 1 230 ? 20.447 -0.285 -30.424 1.00 93.50 230 ASN A N 1
ATOM 1757 C CA . ASN A 1 230 ? 19.163 0.068 -29.788 1.00 93.50 230 ASN A CA 1
ATOM 1758 C C . ASN A 1 230 ? 18.297 -1.163 -29.443 1.00 93.50 230 ASN A C 1
ATOM 1760 O O . ASN A 1 230 ? 17.074 -1.074 -29.292 1.00 93.50 230 ASN A O 1
ATOM 1764 N N . ALA A 1 231 ? 18.918 -2.339 -29.381 1.00 96.00 231 ALA A N 1
ATOM 1765 C CA . ALA A 1 231 ? 18.235 -3.620 -29.263 1.00 96.00 231 ALA A CA 1
ATOM 1766 C C . ALA A 1 231 ? 17.876 -4.049 -27.838 1.00 96.00 231 ALA A C 1
ATOM 1768 O O . ALA A 1 231 ? 16.990 -4.886 -27.678 1.00 96.00 231 ALA A O 1
ATOM 1769 N N . THR A 1 232 ? 18.553 -3.536 -26.812 1.00 96.88 232 THR A N 1
ATOM 1770 C CA . THR A 1 232 ? 18.281 -3.892 -25.407 1.00 96.88 232 THR A CA 1
ATOM 1771 C C . THR A 1 232 ? 17.737 -2.723 -24.596 1.00 96.88 232 THR A C 1
ATOM 1773 O O . THR A 1 232 ? 17.219 -2.896 -23.502 1.00 96.88 232 THR A O 1
ATOM 1776 N N . CYS A 1 233 ? 17.830 -1.501 -25.100 1.00 96.25 233 CYS A N 1
ATOM 1777 C CA . CYS A 1 233 ? 17.145 -0.364 -24.508 1.00 96.25 233 CYS A CA 1
ATOM 1778 C C . CYS A 1 233 ? 16.990 0.703 -25.581 1.00 96.25 233 CYS A C 1
ATOM 1780 O O . CYS A 1 233 ? 17.972 1.051 -26.234 1.00 96.25 233 CYS A O 1
ATOM 1782 N N . TYR A 1 234 ? 15.774 1.213 -25.760 1.00 95.81 234 TYR A N 1
ATOM 1783 C CA . TYR A 1 234 ? 15.519 2.360 -26.617 1.00 95.81 234 TYR A CA 1
ATOM 1784 C C . TYR A 1 234 ? 14.669 3.383 -25.866 1.00 95.81 234 TYR A C 1
ATOM 1786 O O . TYR A 1 234 ? 13.443 3.297 -25.793 1.00 95.81 234 TYR A O 1
ATOM 1794 N N . SER A 1 235 ? 15.356 4.333 -25.239 1.00 93.12 235 SER A N 1
ATOM 1795 C CA . SER A 1 235 ? 14.780 5.379 -24.402 1.00 93.12 235 SER A CA 1
ATOM 1796 C C . SER A 1 235 ? 15.577 6.669 -24.563 1.00 93.12 235 SER A C 1
ATOM 1798 O O . SER A 1 235 ? 16.781 6.641 -24.810 1.00 93.12 235 SER A O 1
ATOM 1800 N N . SER A 1 236 ? 14.941 7.815 -24.322 1.00 92.94 236 SER A N 1
ATOM 1801 C CA . SER A 1 236 ? 15.635 9.110 -24.252 1.00 92.94 236 SER A CA 1
ATOM 1802 C C . SER A 1 236 ? 16.721 9.157 -23.169 1.00 92.94 236 SER A C 1
ATOM 1804 O O . SER A 1 236 ? 17.601 10.011 -23.214 1.00 92.94 236 SER A O 1
ATOM 1806 N N . ARG A 1 237 ? 16.668 8.242 -22.192 1.00 95.50 237 ARG A N 1
ATOM 1807 C CA . ARG A 1 237 ? 17.685 8.082 -21.144 1.00 95.50 237 ARG A CA 1
ATOM 1808 C C . ARG A 1 237 ? 18.843 7.182 -21.571 1.00 95.50 237 ARG A C 1
ATOM 1810 O O . ARG A 1 237 ? 19.955 7.366 -21.086 1.00 95.50 237 ARG A O 1
ATOM 1817 N N . ARG A 1 238 ? 18.582 6.178 -22.417 1.00 93.31 238 ARG A N 1
ATOM 1818 C CA . ARG A 1 238 ? 19.569 5.166 -22.806 1.00 93.31 238 ARG A CA 1
ATOM 1819 C C . ARG A 1 238 ? 19.202 4.483 -24.116 1.00 93.31 238 ARG A C 1
ATOM 1821 O O . ARG A 1 238 ? 18.084 4.003 -24.289 1.00 93.31 238 ARG A O 1
ATOM 1828 N N . VAL A 1 239 ? 20.218 4.355 -24.955 1.00 95.38 239 VAL A N 1
ATOM 1829 C CA . VAL A 1 239 ? 20.269 3.428 -26.079 1.00 95.38 239 VAL A CA 1
ATOM 1830 C C . VAL A 1 239 ? 21.304 2.351 -25.779 1.00 95.38 239 VAL A C 1
ATOM 1832 O O . VAL A 1 239 ? 22.354 2.663 -25.214 1.00 95.38 239 VAL A O 1
ATOM 1835 N N . SER A 1 240 ? 20.986 1.086 -26.043 1.00 96.12 240 SER A N 1
ATOM 1836 C CA . SER A 1 240 ? 21.935 -0.006 -25.822 1.00 96.12 240 SER A CA 1
ATOM 1837 C C . SER A 1 240 ? 21.669 -1.230 -26.692 1.00 96.12 240 SER A C 1
ATOM 1839 O O . SER A 1 240 ? 20.527 -1.512 -27.061 1.00 96.12 240 SER A O 1
ATOM 1841 N N . SER A 1 241 ? 22.726 -2.001 -26.945 1.00 96.19 241 SER A N 1
ATOM 1842 C CA . SER A 1 241 ? 22.696 -3.328 -27.574 1.00 96.19 241 SER A CA 1
ATOM 1843 C C . SER A 1 241 ? 23.145 -4.466 -26.659 1.00 96.19 241 SER A C 1
ATOM 1845 O O . SER A 1 241 ? 23.077 -5.633 -27.048 1.00 96.19 241 SER A O 1
ATOM 1847 N N . SER A 1 242 ? 23.581 -4.147 -25.440 1.00 97.00 242 SER A N 1
ATOM 1848 C CA . SER A 1 242 ? 23.899 -5.120 -24.395 1.00 97.00 242 SER A CA 1
ATOM 1849 C C . SER A 1 242 ? 23.766 -4.505 -23.000 1.00 97.00 242 SER A C 1
ATOM 1851 O O . SER A 1 242 ? 23.657 -3.289 -22.849 1.00 97.00 242 SER A O 1
ATOM 1853 N N . GLY A 1 243 ? 23.742 -5.333 -21.962 1.00 97.06 243 GLY A N 1
ATOM 1854 C CA . GLY A 1 243 ? 23.664 -4.864 -20.582 1.00 97.06 243 GLY A CA 1
ATOM 1855 C C . GLY A 1 243 ? 23.078 -5.923 -19.672 1.00 97.06 243 GLY A C 1
ATOM 1856 O O . GLY A 1 243 ? 23.335 -7.113 -19.851 1.00 97.06 243 GLY A O 1
ATOM 1857 N N . PHE A 1 244 ? 22.277 -5.486 -18.707 1.00 98.62 244 PHE A N 1
ATOM 1858 C CA . PHE A 1 244 ? 21.604 -6.371 -17.769 1.00 98.62 244 PHE A CA 1
ATOM 1859 C C . PHE A 1 244 ? 20.126 -6.030 -17.691 1.00 98.62 244 PHE A C 1
ATOM 1861 O O . PHE A 1 244 ? 19.756 -4.862 -17.594 1.00 98.62 244 PHE A O 1
ATOM 1868 N N . TYR A 1 245 ? 19.292 -7.059 -17.697 1.00 98.50 245 TYR A N 1
ATOM 1869 C CA . TYR A 1 245 ? 17.856 -6.974 -17.510 1.00 98.50 245 TYR A CA 1
ATOM 1870 C C . TYR A 1 245 ? 17.438 -7.481 -16.138 1.00 98.50 245 TYR A C 1
ATOM 1872 O O . TYR A 1 245 ? 18.050 -8.401 -15.599 1.00 98.50 245 TYR A O 1
ATOM 1880 N N . ARG A 1 246 ? 16.361 -6.905 -15.605 1.00 98.44 246 ARG A N 1
ATOM 1881 C CA . ARG A 1 246 ? 15.622 -7.425 -14.451 1.00 98.44 246 ARG A CA 1
ATOM 1882 C C . ARG A 1 246 ? 14.132 -7.251 -14.692 1.00 98.44 246 ARG A C 1
ATOM 1884 O O . ARG A 1 246 ? 13.686 -6.157 -15.043 1.00 98.44 246 ARG A O 1
ATOM 1891 N N . VAL A 1 247 ? 13.380 -8.333 -14.530 1.00 97.81 247 VAL A N 1
ATOM 1892 C CA . VAL A 1 247 ? 11.923 -8.361 -14.659 1.00 97.81 247 VAL A CA 1
ATOM 1893 C C . VAL A 1 247 ? 11.288 -8.473 -13.288 1.00 97.81 247 VAL A C 1
ATOM 1895 O O . VAL A 1 247 ? 11.686 -9.315 -12.486 1.00 97.81 247 VAL A O 1
ATOM 1898 N N . PHE A 1 248 ? 10.257 -7.661 -13.090 1.00 97.00 248 PHE A N 1
ATOM 1899 C CA . PHE A 1 248 ? 9.302 -7.784 -12.001 1.00 97.00 248 PHE A CA 1
ATOM 1900 C C . PHE A 1 248 ? 7.928 -8.132 -12.562 1.00 97.00 248 PHE A C 1
ATOM 1902 O O . PHE A 1 248 ? 7.526 -7.554 -13.578 1.00 97.00 248 PHE A O 1
ATOM 1909 N N . ALA A 1 249 ? 7.205 -9.032 -11.899 1.00 95.44 249 ALA A N 1
ATOM 1910 C CA . ALA A 1 249 ? 5.825 -9.347 -12.244 1.00 95.44 249 ALA A CA 1
ATOM 1911 C C . ALA A 1 249 ? 4.924 -9.470 -11.011 1.00 95.44 249 ALA A C 1
ATOM 1913 O O . ALA A 1 249 ? 5.377 -9.897 -9.948 1.00 95.44 249 ALA A O 1
ATOM 1914 N N . TRP A 1 250 ? 3.654 -9.102 -11.188 1.00 93.31 250 TRP A N 1
ATOM 1915 C CA . TRP A 1 250 ? 2.603 -9.178 -10.173 1.00 93.31 250 TRP A CA 1
ATOM 1916 C C . TRP A 1 250 ? 1.381 -9.923 -10.716 1.00 93.31 250 TRP A C 1
ATOM 1918 O O . TRP A 1 250 ? 0.967 -9.683 -11.860 1.00 93.31 250 TRP A O 1
ATOM 1928 N N . ALA A 1 251 ? 0.833 -10.818 -9.896 1.00 85.44 251 ALA A N 1
ATOM 1929 C CA . ALA A 1 251 ? -0.302 -11.686 -10.214 1.00 85.44 251 ALA A CA 1
ATOM 1930 C C . ALA A 1 251 ? -1.666 -10.996 -9.997 1.00 85.44 251 ALA A C 1
ATOM 1932 O O . ALA A 1 251 ? -1.815 -10.219 -9.028 1.00 85.44 251 ALA A O 1
#

Sequence (251 aa):
MTYPLSSQVTAGQPTAAEHYNNLRKDALNLGQAESDAVNLGMFFKRFSNGIKLEYLPNHRVRVPHSSMNPPTLMINGYMLQSDANVDLPVGLISGPAAMWFIFAVRSPGSSTFTLTANTSASEGSNHRLIGQAYWTGSALISALSYLTPTSLLQADYDSGWFACTFNTIYTKAHGLGICPRIITLYHSTDSAGTSEWVRVTYVQSGINLYEVIGCDSANIYIQTGITNENATCYSSRRVSSSGFYRVFAWA

pLDDT: mean 91.47, std 7.67, range [50.22, 98.62]

Radius of gyration: 27.34 Å; Cα contacts (8 Å, |Δi|>4): 560; chains: 1; bounding box: 51×50×87 Å

Foldseek 3Di:
DPDDDDDQDDPPPPDPRVVVVQVVVCQQFVNDDPVVGDGPCVVQQFDWWQFDWDADPPQWIKSAADPVIFTWHDQQSQTATDPGIAIEDPPLDAAAKAKKWKKWFDDPPHNHTHIHIDRDQDDDNGIHTFWIWTDHRRHTDDTGGPSDPRDDDAFLFKPQKDKDFAQDKDKDFGPQQFKFPDKWKWFDQDRVNPHDTDTAQWFAAPNDIDGAWDTGSTIIMGHFHHDQWGGPHDDPVDIHRIGIMMMGTHD

Secondary structure (DSSP, 8-state):
-PPPPP-PPPTTSSS-HHHHHHHHHHHHHTTS-TTT---HHHHGGG-EES---EEETTTEEEE---TTS--EEEETTEEEE-SS-EEPPTTSS-SSSEEEEEEEEE-TT-SSEEEEEESS----SSEEEEEEEEE-SS-EEEEEESSS--S-PPPSEE---EEEESS-EEEEE---SS--SEEEEEEESSTTS-S--EE-SEEEETTEEEE-EEE-SSEEEEE--SSTTTSSEEETTEEESEEEEEEEEE-

Solvent-accessible surface area (backbone atoms only — not comparable to full-atom values): 13998 Å² total; per-residue (Å²): 132,83,80,77,78,92,72,84,58,54,87,90,49,96,58,63,25,66,65,54,46,49,55,54,48,25,69,38,27,77,69,43,57,79,93,81,34,73,41,51,62,67,68,40,40,76,39,63,41,47,46,48,48,41,76,44,84,92,63,33,48,31,32,60,52,36,95,93,44,41,27,28,37,32,52,82,76,42,76,27,45,32,95,51,66,38,55,43,60,86,77,58,76,72,62,70,59,43,65,31,27,32,26,43,31,60,51,91,97,53,54,38,62,46,47,48,57,37,80,58,80,79,64,58,87,51,35,38,73,42,28,37,33,39,35,66,51,85,49,56,80,48,51,46,30,70,69,38,86,83,55,82,71,81,54,78,25,71,70,52,65,42,84,43,48,40,64,38,78,47,78,42,80,54,78,71,76,45,56,57,78,44,76,49,42,34,31,18,83,39,76,84,56,80,47,74,74,44,74,47,61,34,18,26,40,78,94,44,78,40,74,31,77,49,72,45,42,51,37,39,37,40,50,35,10,65,28,87,51,26,2,55,20,50,49,100,89,43,67,22,24,55,36,16,35,34,42,36,28,33,115